Protein AF-A0A2W1JG86-F1 (afdb_monomer)

Solvent-accessible surface area (backb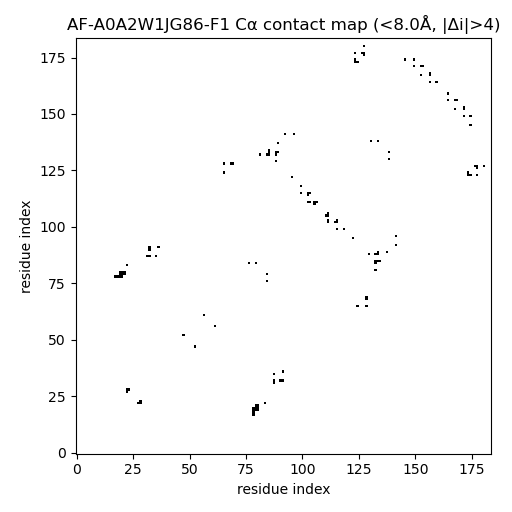one atoms only — not comparable to full-atom values): 10738 Å² total; per-residue (Å²): 146,77,59,80,71,54,68,64,61,78,69,63,86,73,77,72,85,62,79,63,60,83,69,94,44,70,74,56,42,53,57,49,42,51,53,45,53,55,50,48,54,53,49,53,50,52,49,52,66,70,65,43,95,60,87,73,64,52,74,68,55,47,52,53,50,51,53,51,52,46,53,52,49,53,63,70,43,62,46,44,44,70,74,51,44,23,50,46,55,47,51,53,51,53,51,56,54,51,47,52,57,55,36,74,68,48,91,44,68,72,60,26,53,52,45,49,52,54,50,50,57,50,46,54,62,46,46,59,69,47,49,87,50,46,51,73,71,53,47,57,64,59,46,50,65,53,48,56,52,49,55,54,54,60,73,45,52,89,78,45,66,70,72,59,34,55,54,49,49,52,52,50,54,43,51,46,58,52,58,65,67,76,83,120

Structure (mmCIF, N/CA/C/O backbone):
data_AF-A0A2W1JG86-F1
#
_entry.id   AF-A0A2W1JG86-F1
#
loop_
_atom_site.group_PDB
_atom_site.id
_atom_site.type_symbol
_atom_site.label_atom_id
_atom_site.label_alt_id
_atom_site.label_comp_id
_atom_site.label_asym_id
_atom_site.label_entity_id
_atom_site.label_seq_id
_atom_site.pdbx_PDB_ins_code
_atom_site.Cartn_x
_atom_site.Cartn_y
_atom_site.Cartn_z
_atom_site.occupancy
_atom_site.B_iso_or_equiv
_atom_site.auth_seq_id
_atom_site.auth_comp_id
_atom_site.auth_asym_id
_atom_site.auth_atom_id
_atom_site.pdbx_PDB_model_num
ATOM 1 N N . MET A 1 1 ? 15.869 -2.736 44.422 1.00 48.81 1 MET A N 1
ATOM 2 C CA . MET A 1 1 ? 14.503 -2.601 43.853 1.00 48.81 1 MET A CA 1
ATOM 3 C C . MET A 1 1 ? 14.258 -1.180 43.312 1.00 48.81 1 MET A C 1
ATOM 5 O O . MET A 1 1 ? 13.409 -0.471 43.838 1.00 48.81 1 MET A O 1
ATOM 9 N N . GLY A 1 2 ? 15.000 -0.726 42.291 1.00 49.19 2 GLY A N 1
ATOM 10 C CA . GLY A 1 2 ? 14.986 0.696 41.884 1.00 49.19 2 GLY A CA 1
ATOM 11 C C . GLY A 1 2 ? 14.871 0.997 40.385 1.00 49.19 2 GLY A C 1
ATOM 12 O O . GLY A 1 2 ? 14.616 2.145 40.037 1.00 49.19 2 GLY A O 1
ATOM 13 N N . GLU A 1 3 ? 15.006 0.004 39.501 1.00 39.34 3 GLU A N 1
ATOM 14 C CA . GLU A 1 3 ? 15.114 0.260 38.051 1.00 39.34 3 GLU A CA 1
ATOM 15 C C . GLU A 1 3 ? 13.890 -0.196 37.246 1.00 39.34 3 GLU A C 1
ATOM 17 O O . GLU A 1 3 ? 13.461 0.511 36.336 1.00 39.34 3 GLU A O 1
ATOM 22 N N . ALA A 1 4 ? 13.218 -1.280 37.653 1.00 44.94 4 ALA A N 1
ATOM 23 C CA . ALA A 1 4 ? 11.991 -1.748 36.994 1.00 44.94 4 ALA A CA 1
ATOM 24 C C . ALA A 1 4 ? 10.823 -0.741 37.090 1.00 44.94 4 ALA A C 1
ATOM 26 O O . ALA A 1 4 ? 9.972 -0.677 36.206 1.00 44.94 4 ALA A O 1
ATOM 27 N N . LYS A 1 5 ? 10.802 0.107 38.132 1.00 45.34 5 LYS A N 1
ATOM 28 C CA . LYS A 1 5 ? 9.810 1.188 38.281 1.00 45.34 5 LYS A CA 1
ATOM 29 C C . LYS A 1 5 ? 10.121 2.434 37.442 1.00 45.34 5 LYS A C 1
ATOM 31 O O . LYS A 1 5 ? 9.206 3.212 37.196 1.00 45.34 5 LYS A O 1
ATOM 36 N N . ARG A 1 6 ? 11.366 2.634 36.987 1.00 48.06 6 ARG A N 1
ATOM 37 C CA . ARG A 1 6 ? 11.728 3.800 36.158 1.00 48.06 6 ARG A CA 1
ATOM 38 C C . ARG A 1 6 ? 11.401 3.581 34.681 1.00 48.06 6 ARG A C 1
ATOM 40 O O . ARG A 1 6 ? 10.917 4.508 34.044 1.00 48.06 6 ARG A O 1
ATOM 47 N N . ARG A 1 7 ? 11.535 2.352 34.165 1.00 44.84 7 ARG A N 1
ATOM 48 C CA . ARG A 1 7 ? 11.191 2.038 32.761 1.00 44.84 7 ARG A CA 1
ATOM 49 C C . ARG A 1 7 ? 9.691 2.113 32.451 1.00 44.84 7 ARG A C 1
ATOM 51 O O . ARG A 1 7 ? 9.329 2.436 31.332 1.00 44.84 7 ARG A O 1
ATOM 58 N N . LYS A 1 8 ? 8.810 1.933 33.443 1.00 41.91 8 LYS A N 1
ATOM 59 C CA . LYS A 1 8 ? 7.356 2.132 33.268 1.00 41.91 8 LYS A CA 1
ATOM 60 C C . LYS A 1 8 ? 6.911 3.600 33.220 1.00 41.91 8 LYS A C 1
ATOM 62 O O . LYS A 1 8 ? 5.753 3.853 32.913 1.00 41.91 8 LYS A O 1
ATOM 67 N N . LYS A 1 9 ? 7.789 4.562 33.529 1.00 38.88 9 LYS A N 1
ATOM 68 C CA . LYS A 1 9 ? 7.422 5.987 33.606 1.00 38.88 9 LYS A CA 1
ATOM 69 C C . LYS A 1 9 ? 7.764 6.791 32.343 1.00 38.88 9 LYS A C 1
ATOM 71 O O . LYS A 1 9 ? 7.346 7.935 32.250 1.00 38.88 9 LYS A O 1
ATOM 76 N N . ALA A 1 10 ? 8.475 6.199 31.380 1.00 41.03 10 ALA A N 1
ATOM 77 C CA . ALA A 1 10 ? 8.785 6.843 30.099 1.00 41.03 10 ALA A CA 1
ATOM 78 C C . ALA A 1 10 ? 7.713 6.610 29.011 1.00 41.03 10 ALA A C 1
ATOM 80 O O . ALA A 1 10 ? 7.722 7.299 28.005 1.00 41.03 10 ALA A O 1
ATOM 81 N N . LEU A 1 11 ? 6.761 5.694 29.235 1.00 41.56 11 LEU A N 1
ATOM 82 C CA . LEU A 1 11 ? 5.652 5.388 28.311 1.00 41.56 11 LEU A CA 1
ATOM 83 C C . LEU A 1 11 ? 4.296 5.965 28.777 1.00 41.56 11 LEU A C 1
ATOM 85 O O . LEU A 1 11 ? 3.250 5.575 28.278 1.00 41.56 11 LEU A O 1
ATOM 89 N N . GLY A 1 12 ? 4.291 6.840 29.789 1.00 39.56 12 GLY A N 1
ATOM 90 C CA . GLY A 1 12 ? 3.107 7.092 30.623 1.00 39.56 12 GLY A CA 1
ATOM 91 C C . GLY A 1 12 ? 2.608 8.534 30.694 1.00 39.56 12 GLY A C 1
ATOM 92 O O . GLY A 1 12 ? 2.239 8.957 31.786 1.00 39.56 12 GLY A O 1
ATOM 93 N N . ALA A 1 13 ? 2.606 9.296 29.597 1.00 40.09 13 ALA A N 1
ATOM 94 C CA . ALA A 1 13 ? 1.995 10.636 29.609 1.00 40.09 13 ALA A CA 1
ATOM 95 C C . ALA A 1 13 ? 1.063 10.965 28.428 1.00 40.09 13 ALA A C 1
ATOM 97 O O . ALA A 1 13 ? 0.275 11.896 28.557 1.00 40.09 13 ALA A O 1
ATOM 98 N N . THR A 1 14 ? 1.085 10.205 27.330 1.00 44.19 14 THR A N 1
ATOM 99 C CA . THR A 1 14 ? 0.184 10.428 26.177 1.00 44.19 14 THR A CA 1
ATOM 100 C C . THR A 1 14 ? -0.674 9.212 25.825 1.00 44.19 14 THR A C 1
ATOM 102 O O . THR A 1 14 ? -1.833 9.382 25.466 1.00 44.19 14 THR A O 1
ATOM 105 N N . TYR A 1 15 ? -0.191 7.993 26.081 1.00 41.06 15 TYR A N 1
ATOM 106 C CA . TYR A 1 15 ? -0.986 6.765 25.982 1.00 41.06 15 TYR A CA 1
ATOM 107 C C . TYR A 1 15 ? -2.025 6.684 27.116 1.00 41.06 15 TYR A C 1
ATOM 109 O O . TYR A 1 15 ? -1.733 6.168 28.197 1.00 41.06 15 TYR A O 1
ATOM 117 N N . GLY A 1 16 ? -3.244 7.187 26.899 1.00 40.50 16 GLY A N 1
ATOM 118 C CA . GLY A 1 16 ? -4.380 6.804 27.752 1.00 40.50 16 GLY A CA 1
ATOM 119 C C . GLY A 1 16 ? -5.496 7.814 28.010 1.00 40.50 16 GLY A C 1
ATOM 120 O O . GLY A 1 16 ? -6.404 7.473 28.763 1.00 40.50 16 GLY A O 1
ATOM 121 N N . ASN A 1 17 ? -5.486 9.018 27.430 1.00 46.31 17 ASN A N 1
ATOM 122 C CA . ASN A 1 17 ? -6.569 9.985 27.688 1.00 46.31 17 ASN A CA 1
ATOM 123 C C . ASN A 1 17 ? -7.748 9.911 26.706 1.00 46.31 17 ASN A C 1
ATOM 125 O O . ASN A 1 17 ? -8.773 10.545 26.957 1.00 46.31 17 ASN A O 1
ATOM 129 N N . VAL A 1 18 ? -7.650 9.118 25.637 1.00 48.41 18 VAL A N 1
ATOM 130 C CA . VAL A 1 18 ? -8.775 8.858 24.732 1.00 48.41 18 VAL A CA 1
ATOM 131 C C . VAL A 1 18 ? -9.283 7.441 25.001 1.00 48.41 18 VAL A C 1
ATOM 133 O O . VAL A 1 18 ? -8.519 6.485 24.842 1.00 48.41 18 VAL A O 1
ATOM 136 N N . PRO A 1 19 ? -10.535 7.264 25.462 1.00 53.09 19 PRO A N 1
ATOM 137 C CA . PRO A 1 19 ? -11.102 5.932 25.592 1.00 53.09 19 PRO A CA 1
ATOM 138 C C . PRO A 1 19 ? -11.107 5.260 24.210 1.00 53.09 19 PRO A C 1
ATOM 140 O O . PRO A 1 19 ? -11.529 5.893 23.240 1.00 53.09 19 PRO A O 1
ATOM 143 N N . PRO A 1 20 ? -10.642 4.003 24.102 1.00 59.94 20 PRO A N 1
ATOM 144 C CA . PRO A 1 20 ? -10.504 3.347 22.812 1.00 59.94 20 PRO A CA 1
ATOM 145 C C . PRO A 1 20 ? -11.862 3.238 22.122 1.00 59.94 20 PRO A C 1
ATOM 147 O O . PRO A 1 20 ? -12.851 2.846 22.754 1.00 59.94 20 PRO A O 1
ATOM 150 N N . VAL A 1 21 ? -11.896 3.550 20.828 1.00 65.31 21 VAL A N 1
ATOM 151 C CA . VAL A 1 21 ? -13.111 3.475 20.013 1.00 65.31 21 VAL A CA 1
ATOM 152 C C . VAL A 1 21 ? -13.599 2.026 20.005 1.00 65.31 21 VAL A C 1
ATOM 154 O O . VAL A 1 21 ? -12.878 1.094 19.642 1.00 65.31 21 VAL A O 1
ATOM 157 N N . LEU A 1 22 ? -14.839 1.831 20.450 1.00 61.81 22 LEU A N 1
ATOM 158 C CA . LEU A 1 22 ? -15.534 0.556 20.364 1.00 61.81 22 LEU A CA 1
ATOM 159 C C . LEU A 1 22 ? -16.336 0.532 19.066 1.00 61.81 22 LEU A C 1
ATOM 161 O O . LEU A 1 22 ? -17.221 1.363 18.881 1.00 61.81 22 LEU A O 1
ATOM 165 N N . VAL A 1 23 ? -16.065 -0.456 18.214 1.00 66.62 23 VAL A N 1
ATOM 166 C CA . VAL A 1 23 ? -16.816 -0.708 16.977 1.00 66.62 23 VAL A CA 1
ATOM 167 C C . VAL A 1 23 ? -17.511 -2.072 17.111 1.00 66.62 23 VAL A C 1
ATOM 169 O O . VAL A 1 23 ? -16.931 -3.094 16.750 1.00 66.62 23 VAL A O 1
ATOM 172 N N . PRO A 1 24 ? -18.699 -2.140 17.745 1.00 59.91 24 PRO A N 1
ATOM 173 C CA . PRO A 1 24 ? -19.313 -3.413 18.125 1.00 59.91 24 PRO A CA 1
ATOM 174 C C . PRO A 1 24 ? -20.055 -4.153 16.995 1.00 59.91 24 PRO A C 1
ATOM 176 O O . PRO A 1 24 ? -20.585 -5.233 17.251 1.00 59.91 24 PRO A O 1
ATOM 179 N N . GLY A 1 25 ? -20.095 -3.636 15.761 1.00 65.19 25 GLY A N 1
ATOM 180 C CA . GLY A 1 25 ? -20.769 -4.304 14.640 1.00 65.19 25 GLY A CA 1
ATOM 181 C C . GLY A 1 25 ? -20.331 -3.826 13.252 1.00 65.19 25 GLY A C 1
ATOM 182 O O . GLY A 1 25 ? -19.762 -2.746 13.114 1.00 65.19 25 GLY A O 1
ATOM 183 N N . SER A 1 26 ? -20.640 -4.625 12.221 1.00 67.88 26 SER A N 1
ATOM 184 C CA . SER A 1 26 ? -20.217 -4.401 10.825 1.00 67.88 26 SER A CA 1
ATOM 185 C C . SER A 1 26 ? -20.645 -3.044 10.269 1.00 67.88 26 SER A C 1
ATOM 187 O O . SER A 1 26 ? -19.827 -2.324 9.724 1.00 67.88 26 SER A O 1
ATOM 189 N N . ARG A 1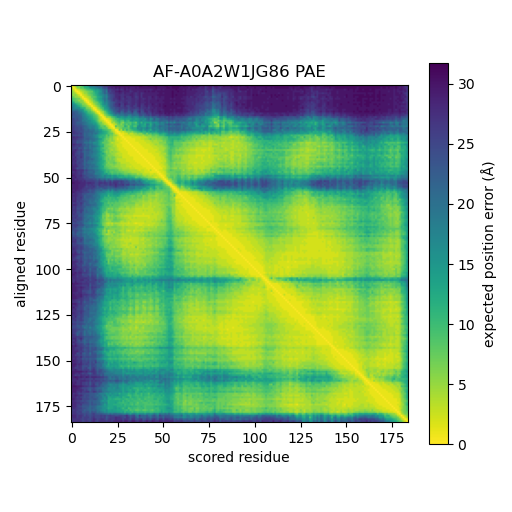 27 ? -21.890 -2.622 10.508 1.00 69.56 27 ARG A N 1
ATOM 190 C CA . ARG A 1 27 ? -22.382 -1.318 10.036 1.00 69.56 27 ARG A CA 1
ATOM 191 C C . ARG A 1 27 ? -21.603 -0.130 10.613 1.00 69.56 27 ARG A C 1
ATOM 193 O O . ARG A 1 27 ? -21.384 0.858 9.930 1.00 69.56 27 ARG A O 1
ATOM 200 N N . GLN A 1 28 ? -21.212 -0.211 11.884 1.00 72.94 28 GLN A N 1
ATOM 201 C CA . GLN A 1 28 ? -20.406 0.839 12.515 1.00 72.94 28 GLN A CA 1
ATOM 202 C C . GLN A 1 28 ? -18.976 0.800 11.984 1.00 72.94 28 GLN A C 1
ATOM 204 O O . GLN A 1 28 ? -18.347 1.842 11.856 1.00 72.94 28 GLN A O 1
ATOM 209 N N . PHE A 1 29 ? -18.475 -0.388 11.645 1.00 75.25 29 PHE A N 1
ATOM 210 C CA . PHE A 1 29 ? -17.192 -0.532 10.979 1.00 75.25 29 PHE A CA 1
ATOM 211 C C . PHE A 1 29 ? -17.198 0.121 9.593 1.00 75.25 29 PHE A C 1
ATOM 213 O O . PHE A 1 29 ? -16.304 0.916 9.327 1.00 75.25 29 PHE A O 1
ATOM 220 N N . ASP A 1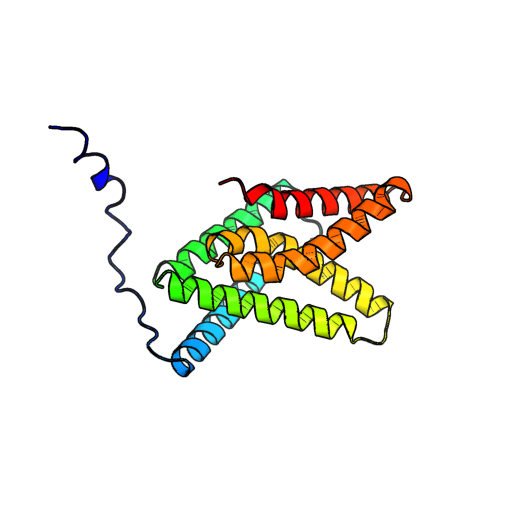 30 ? -18.231 -0.101 8.777 1.00 74.19 30 ASP A N 1
ATOM 221 C CA . ASP A 1 30 ? -18.360 0.528 7.453 1.00 74.19 30 ASP A CA 1
ATOM 222 C C . ASP A 1 30 ? -18.353 2.066 7.550 1.00 74.19 30 ASP A C 1
ATOM 224 O O . ASP A 1 30 ? -17.712 2.747 6.755 1.00 74.19 30 ASP A O 1
ATOM 228 N N . GLU A 1 31 ? -19.007 2.632 8.571 1.00 81.50 31 GLU A N 1
ATOM 229 C CA . GLU A 1 31 ? -18.973 4.078 8.843 1.00 81.50 31 GLU A CA 1
ATOM 230 C C . GLU A 1 31 ? -17.572 4.577 9.231 1.00 81.50 31 GLU A C 1
ATOM 232 O O . GLU A 1 31 ? -17.208 5.712 8.918 1.00 81.50 31 GLU A O 1
ATOM 237 N N . HIS A 1 32 ? -16.788 3.763 9.938 1.00 80.81 32 HIS A N 1
ATOM 238 C CA . HIS A 1 32 ? -15.407 4.091 10.289 1.00 80.81 32 HIS A CA 1
ATOM 239 C C . HIS A 1 32 ? -14.451 3.922 9.106 1.00 80.81 32 HIS A C 1
ATOM 241 O O . HIS A 1 32 ? -13.549 4.743 8.969 1.00 80.81 32 HIS A O 1
ATOM 247 N N . LEU A 1 33 ? -14.670 2.925 8.247 1.00 78.81 33 LEU A N 1
ATOM 248 C CA . LEU A 1 33 ? -13.922 2.744 7.007 1.00 78.81 33 LEU A CA 1
ATOM 249 C C . LEU A 1 33 ? -14.160 3.927 6.064 1.00 78.81 33 LEU A C 1
ATOM 251 O O . LEU A 1 33 ? -13.203 4.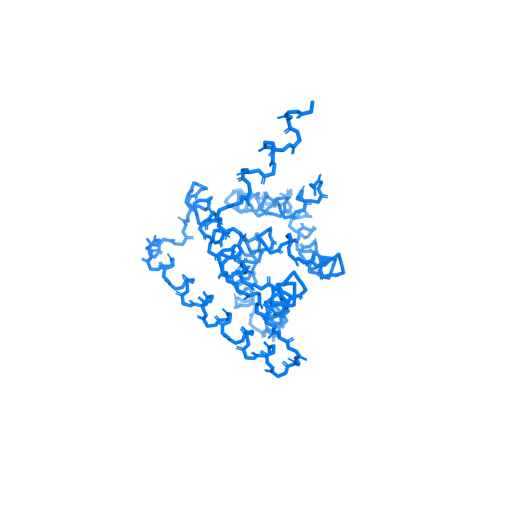559 5.645 1.00 78.81 33 LEU A O 1
ATOM 255 N N . LEU A 1 34 ? -15.417 4.336 5.865 1.00 82.50 34 LEU A N 1
ATOM 256 C CA . LEU A 1 34 ? -15.741 5.510 5.049 1.00 82.50 34 LEU A CA 1
ATOM 257 C C . LEU A 1 34 ? -15.076 6.791 5.584 1.00 82.50 34 LEU A C 1
ATOM 259 O O . LEU A 1 34 ? -14.516 7.575 4.826 1.00 82.50 34 LEU A O 1
ATOM 263 N N . LYS A 1 35 ? -15.088 6.995 6.908 1.00 84.75 35 LYS A N 1
ATOM 264 C CA . LYS A 1 35 ? -14.388 8.129 7.540 1.00 84.75 35 LYS A CA 1
ATOM 265 C C . LYS A 1 35 ? -12.874 8.044 7.399 1.00 84.75 35 LYS A C 1
ATOM 267 O O . LYS A 1 35 ? -12.217 9.084 7.374 1.00 84.75 35 LYS A O 1
ATOM 272 N N . PHE A 1 36 ? -12.318 6.837 7.402 1.00 82.19 36 PHE A N 1
ATOM 273 C CA . PHE A 1 36 ? -10.902 6.626 7.151 1.00 82.19 36 PHE A CA 1
ATOM 274 C C . PHE A 1 36 ? -10.577 7.000 5.705 1.00 82.19 36 PHE A C 1
ATOM 276 O O . PHE A 1 36 ? -9.696 7.828 5.504 1.00 82.19 36 PHE A O 1
ATOM 283 N N . ASP A 1 37 ? -11.337 6.496 4.733 1.00 78.81 37 ASP A N 1
ATOM 284 C CA . ASP A 1 37 ? -11.140 6.766 3.306 1.00 78.81 37 ASP A CA 1
ATOM 285 C C . ASP A 1 37 ? -11.254 8.264 2.989 1.00 78.81 37 ASP A C 1
ATOM 287 O O . ASP A 1 37 ? -10.406 8.830 2.299 1.00 78.81 37 ASP A O 1
ATOM 291 N N . GLU A 1 38 ? -12.257 8.947 3.551 1.00 82.56 38 GLU A N 1
ATOM 292 C CA . GLU A 1 38 ? -12.412 10.400 3.414 1.00 82.56 38 GLU A CA 1
ATOM 293 C C . GLU A 1 38 ? -11.227 11.166 4.016 1.00 82.56 38 GLU A C 1
ATOM 295 O O . GLU A 1 38 ? -10.717 12.111 3.407 1.00 82.56 38 GLU A O 1
ATOM 300 N N . ALA A 1 39 ? -10.777 10.777 5.213 1.00 83.44 39 ALA A N 1
ATOM 301 C CA . ALA A 1 39 ? -9.650 11.423 5.878 1.00 83.44 39 ALA A CA 1
ATOM 302 C C . ALA A 1 39 ? -8.332 11.168 5.133 1.00 83.44 39 ALA A C 1
ATOM 304 O O . ALA A 1 39 ? -7.528 12.090 4.988 1.00 83.44 39 ALA A O 1
ATOM 305 N N . TRP A 1 40 ? -8.142 9.949 4.628 1.00 79.62 40 TRP A N 1
ATOM 306 C CA . TRP A 1 40 ? -7.014 9.545 3.799 1.00 79.62 40 TRP A CA 1
ATOM 307 C C . TRP A 1 40 ? -6.959 10.361 2.509 1.00 79.62 40 TRP A C 1
ATOM 309 O O . TRP A 1 40 ? -5.952 11.012 2.240 1.00 79.62 40 TRP A O 1
ATOM 319 N N . ALA A 1 41 ? -8.062 10.424 1.759 1.00 77.81 41 ALA A N 1
ATOM 320 C CA . ALA A 1 41 ? -8.135 11.179 0.511 1.00 77.81 41 ALA A CA 1
ATOM 321 C C . ALA A 1 41 ? -7.854 12.677 0.724 1.00 77.81 41 ALA A C 1
ATOM 323 O O . ALA A 1 41 ? -7.108 13.291 -0.041 1.00 77.81 41 ALA A O 1
ATOM 324 N N . GLN A 1 42 ? -8.399 13.269 1.793 1.00 81.31 42 GLN A N 1
ATOM 325 C CA . GLN A 1 42 ? -8.124 14.664 2.150 1.00 81.31 42 GLN A CA 1
ATOM 326 C C . GLN A 1 42 ? -6.658 14.891 2.519 1.00 81.31 42 GLN A C 1
ATOM 328 O O . GLN A 1 42 ? -6.089 15.928 2.174 1.00 81.31 42 GLN A O 1
ATOM 333 N N . GLN A 1 43 ? -6.048 13.957 3.246 1.00 80.94 43 GLN A N 1
ATOM 334 C CA . GLN A 1 43 ? -4.654 14.078 3.645 1.00 80.94 43 GLN A CA 1
ATOM 335 C C . GLN A 1 43 ? -3.714 13.919 2.444 1.00 80.94 43 GLN A C 1
ATOM 337 O O . GLN A 1 43 ? -2.803 14.731 2.276 1.00 80.94 43 GLN A O 1
ATOM 342 N N . LEU A 1 44 ? -3.995 12.956 1.566 1.00 74.81 44 LEU A N 1
ATOM 343 C CA . LEU A 1 44 ? -3.264 12.748 0.321 1.00 74.81 44 LEU A CA 1
ATOM 344 C C . LEU A 1 44 ? -3.332 13.987 -0.581 1.00 74.81 44 LEU A C 1
ATOM 346 O O . LEU A 1 44 ? -2.308 14.413 -1.113 1.00 74.81 44 LEU A O 1
ATOM 350 N N . ALA A 1 45 ? -4.508 14.612 -0.703 1.00 75.44 45 ALA A N 1
ATOM 351 C CA . ALA A 1 45 ? -4.670 15.859 -1.449 1.00 75.44 45 ALA A CA 1
ATOM 352 C C . ALA A 1 45 ? -3.804 16.997 -0.875 1.00 75.44 45 ALA A C 1
ATOM 354 O O . ALA A 1 45 ? -3.110 17.672 -1.631 1.00 75.44 45 ALA A O 1
ATOM 355 N N . LYS A 1 46 ? -3.762 17.165 0.455 1.00 80.12 46 LYS A N 1
ATOM 356 C CA . LYS A 1 46 ? -2.918 18.186 1.111 1.00 80.12 46 LYS A CA 1
ATOM 357 C C . LYS A 1 46 ? -1.431 17.969 0.867 1.00 80.12 46 LYS A C 1
ATOM 359 O O . LYS A 1 46 ? -0.693 18.939 0.685 1.00 80.12 46 LYS A O 1
ATOM 364 N N . TRP A 1 47 ? -0.972 16.720 0.894 1.00 74.62 47 TRP A N 1
ATOM 365 C CA . TRP A 1 47 ? 0.428 16.434 0.602 1.00 74.62 47 TRP A CA 1
ATOM 366 C C . TRP A 1 47 ? 0.759 16.661 -0.873 1.00 74.62 47 TRP A C 1
ATOM 368 O O . TRP A 1 47 ? 1.787 17.271 -1.151 1.00 74.62 47 TRP A O 1
ATOM 378 N N . LYS A 1 48 ? -0.133 16.283 -1.801 1.00 68.56 48 LYS A N 1
ATOM 379 C CA . LYS A 1 48 ? 0.010 16.592 -3.235 1.00 68.56 48 LYS A CA 1
ATOM 380 C C . LYS A 1 48 ? 0.072 18.107 -3.488 1.00 68.56 48 LYS A C 1
ATOM 382 O O . LYS A 1 48 ? 0.920 18.563 -4.244 1.00 68.56 48 LYS A O 1
ATOM 387 N N . GLU A 1 49 ? -0.754 18.900 -2.803 1.00 72.31 49 GLU A N 1
ATOM 388 C CA . GLU A 1 49 ? -0.687 20.370 -2.861 1.00 72.31 49 GLU A CA 1
ATOM 389 C C . GLU A 1 49 ? 0.630 20.927 -2.294 1.00 72.31 49 GLU A C 1
ATOM 391 O O . GLU A 1 49 ? 1.167 21.903 -2.817 1.00 72.31 49 GLU A O 1
ATOM 396 N N . SER A 1 50 ? 1.165 20.311 -1.236 1.00 68.62 50 SER A N 1
ATOM 397 C CA . SER A 1 50 ? 2.390 20.768 -0.562 1.00 68.62 50 SER A CA 1
ATOM 398 C C . SER A 1 50 ? 3.673 20.391 -1.307 1.00 68.62 50 SER A C 1
ATOM 400 O O . SER A 1 50 ? 4.649 21.135 -1.236 1.00 68.62 50 SER A O 1
ATOM 402 N N . ALA A 1 51 ? 3.680 19.260 -2.017 1.00 61.25 51 ALA A N 1
ATOM 403 C CA . ALA A 1 51 ? 4.817 18.788 -2.808 1.00 61.25 51 ALA A CA 1
ATOM 404 C C . ALA A 1 51 ? 5.025 19.587 -4.113 1.00 61.25 51 ALA A C 1
ATOM 406 O O . ALA A 1 51 ? 6.094 19.520 -4.719 1.00 61.25 51 ALA A O 1
ATOM 407 N N . GLY A 1 52 ? 4.025 20.373 -4.535 1.00 55.34 52 GLY A N 1
ATOM 408 C CA . GLY A 1 52 ? 3.978 20.957 -5.876 1.00 55.34 52 GLY A CA 1
ATOM 409 C C . GLY A 1 52 ? 3.745 19.877 -6.940 1.00 55.34 52 GLY A C 1
ATOM 410 O O . GLY A 1 52 ? 3.916 18.693 -6.684 1.00 55.34 52 GLY A O 1
ATOM 411 N N . GLU A 1 53 ? 3.363 20.258 -8.160 1.00 50.72 53 GLU A N 1
ATOM 412 C CA . GLU A 1 53 ? 3.099 19.321 -9.276 1.00 50.72 53 GLU A CA 1
ATOM 413 C C . GLU A 1 53 ? 4.332 18.503 -9.738 1.00 50.72 53 GLU A C 1
ATOM 415 O O . GLU A 1 53 ? 4.301 17.874 -10.794 1.00 50.72 53 GLU A O 1
ATOM 420 N N . SER A 1 54 ? 5.433 18.503 -8.979 1.00 44.38 54 SER A N 1
ATOM 421 C CA . SER A 1 54 ? 6.596 17.668 -9.256 1.00 44.38 54 SER A CA 1
ATOM 422 C C . SER A 1 54 ? 6.256 16.208 -8.972 1.00 44.38 54 SER A C 1
ATOM 424 O O . SER A 1 54 ? 6.246 15.762 -7.829 1.00 44.38 54 SER A O 1
ATOM 426 N N . THR A 1 55 ? 6.004 15.446 -10.034 1.00 48.75 55 THR A N 1
ATOM 427 C CA . THR A 1 55 ? 5.846 13.984 -9.997 1.00 48.75 55 THR A CA 1
ATOM 428 C C . THR A 1 55 ? 7.146 13.240 -9.684 1.00 48.75 55 THR A C 1
ATOM 430 O O . THR A 1 55 ? 7.100 12.045 -9.420 1.00 48.75 55 THR A O 1
ATOM 433 N N . ASN A 1 56 ? 8.290 13.934 -9.683 1.00 50.75 56 ASN A N 1
ATOM 434 C CA . ASN A 1 56 ? 9.591 13.368 -9.342 1.00 50.75 56 ASN A CA 1
ATOM 435 C C . ASN A 1 56 ? 10.016 13.896 -7.974 1.00 50.75 56 ASN A C 1
ATOM 437 O O . ASN A 1 56 ? 10.621 14.966 -7.879 1.00 50.75 56 ASN A O 1
ATOM 441 N N . LEU A 1 57 ? 9.655 13.158 -6.925 1.00 55.62 57 LEU A N 1
ATOM 442 C CA . LEU A 1 57 ? 10.258 13.341 -5.612 1.00 55.62 57 LEU A CA 1
ATOM 443 C C . LEU A 1 57 ? 11.653 12.717 -5.658 1.00 55.62 57 LEU A C 1
ATOM 445 O O . LEU A 1 57 ? 11.803 11.575 -6.089 1.00 55.62 57 LEU A O 1
ATOM 449 N N . ASP A 1 58 ? 12.677 13.461 -5.250 1.00 64.50 58 ASP A N 1
ATOM 450 C CA . ASP A 1 58 ? 13.981 12.848 -4.993 1.00 64.50 58 ASP A CA 1
ATOM 451 C C . ASP A 1 58 ? 13.902 11.898 -3.774 1.00 64.50 58 ASP A C 1
ATOM 453 O O . ASP A 1 58 ? 12.923 11.896 -3.024 1.00 64.50 58 ASP A O 1
ATOM 457 N N . GLN A 1 59 ? 14.924 11.058 -3.573 1.00 64.75 59 GLN A N 1
ATOM 458 C CA . GLN A 1 59 ? 14.944 10.078 -2.474 1.00 64.75 59 GLN A CA 1
ATOM 459 C C . GLN A 1 59 ? 14.722 10.715 -1.089 1.00 64.75 59 GLN A C 1
ATOM 461 O O . GLN A 1 59 ? 14.067 10.120 -0.234 1.00 64.75 59 GLN A O 1
ATOM 466 N N . GLU A 1 60 ? 15.242 11.924 -0.856 1.00 69.94 60 GLU A N 1
ATOM 467 C CA . GLU A 1 60 ? 15.093 12.630 0.422 1.00 69.94 60 GLU A CA 1
ATOM 468 C C . GLU A 1 60 ? 13.641 13.091 0.619 1.00 69.94 60 GLU A C 1
ATOM 470 O O . GLU A 1 60 ? 13.052 12.903 1.686 1.00 69.94 60 GLU A O 1
ATOM 475 N N . GLN A 1 61 ? 13.017 13.616 -0.434 1.00 68.25 61 GLN A N 1
ATOM 476 C CA . GLN A 1 61 ? 11.607 13.995 -0.443 1.00 68.25 61 GLN A CA 1
ATOM 477 C C . GLN A 1 61 ? 10.680 12.788 -0.271 1.00 68.25 61 GLN A C 1
ATOM 479 O O . GLN A 1 61 ? 9.680 12.889 0.444 1.00 68.25 61 GLN A O 1
ATOM 484 N N . GLN A 1 62 ? 11.017 11.643 -0.867 1.00 68.81 62 GLN A N 1
ATOM 485 C CA . GLN A 1 62 ? 10.257 10.404 -0.711 1.00 68.81 62 GLN A CA 1
ATOM 486 C C . GLN A 1 62 ? 10.329 9.878 0.729 1.00 68.81 62 GLN A C 1
ATOM 488 O O . GLN A 1 62 ? 9.304 9.507 1.299 1.00 68.81 62 GLN A O 1
ATOM 493 N N . GLN A 1 63 ? 11.501 9.931 1.370 1.00 73.62 63 GLN A N 1
ATOM 494 C CA . GLN A 1 63 ? 11.640 9.581 2.789 1.00 73.62 63 GLN A CA 1
ATOM 495 C C . GLN A 1 63 ? 10.820 10.505 3.695 1.00 73.62 63 GLN A C 1
ATOM 497 O O . GLN A 1 63 ? 10.072 10.023 4.547 1.00 73.62 63 GLN A O 1
ATOM 502 N N . ILE A 1 64 ? 10.893 11.821 3.478 1.00 77.25 64 ILE A N 1
ATOM 503 C CA . ILE A 1 64 ? 10.095 12.802 4.232 1.00 77.25 64 ILE A CA 1
ATOM 504 C C . ILE A 1 64 ? 8.597 12.522 4.061 1.00 77.25 64 ILE A C 1
ATOM 506 O O . ILE A 1 64 ? 7.835 12.576 5.028 1.00 77.25 64 ILE A O 1
ATOM 510 N N . PHE A 1 65 ? 8.162 12.211 2.842 1.00 76.25 65 PHE A N 1
ATOM 511 C CA . PHE A 1 65 ? 6.773 11.878 2.547 1.00 76.25 65 PHE A CA 1
ATOM 512 C C . PHE A 1 65 ? 6.332 10.586 3.254 1.00 76.25 65 PHE A C 1
ATOM 514 O O . PHE A 1 65 ? 5.284 10.567 3.905 1.00 76.25 65 PHE A O 1
ATOM 521 N N . ASN A 1 66 ? 7.165 9.545 3.233 1.00 76.25 66 ASN A N 1
ATOM 522 C CA . ASN A 1 66 ? 6.903 8.285 3.930 1.00 76.25 66 ASN A CA 1
ATOM 523 C C . ASN A 1 66 ? 6.794 8.484 5.450 1.00 76.25 66 ASN A C 1
ATOM 525 O O . ASN A 1 66 ? 5.878 7.952 6.085 1.00 76.25 66 ASN A O 1
ATOM 529 N N . GLU A 1 67 ? 7.671 9.297 6.047 1.00 81.50 67 GLU A N 1
ATOM 530 C CA . GLU A 1 67 ? 7.597 9.653 7.469 1.00 81.50 67 GLU A CA 1
ATOM 531 C C . GLU A 1 67 ? 6.316 10.429 7.808 1.00 81.50 67 GLU A C 1
ATOM 533 O O . GLU A 1 67 ? 5.689 10.170 8.841 1.00 81.50 67 GLU A O 1
ATOM 538 N N . GLN A 1 68 ? 5.882 11.343 6.935 1.00 83.38 68 GLN A N 1
ATOM 539 C CA . GLN A 1 68 ? 4.623 12.074 7.106 1.00 83.38 68 GLN A CA 1
ATOM 540 C C . GLN A 1 68 ? 3.410 11.144 7.053 1.00 83.38 68 GLN A C 1
ATOM 542 O O . GLN A 1 68 ? 2.525 11.264 7.908 1.00 83.38 68 GLN A O 1
ATOM 547 N N . ILE A 1 69 ? 3.378 10.206 6.100 1.00 81.88 69 ILE A N 1
ATOM 548 C CA . ILE A 1 69 ? 2.315 9.198 6.012 1.00 81.88 69 ILE A CA 1
ATOM 549 C C . ILE A 1 69 ? 2.284 8.360 7.282 1.00 81.88 69 ILE A C 1
ATOM 551 O O . ILE A 1 69 ? 1.227 8.218 7.903 1.00 81.88 69 ILE A O 1
ATOM 555 N N . LYS A 1 70 ? 3.444 7.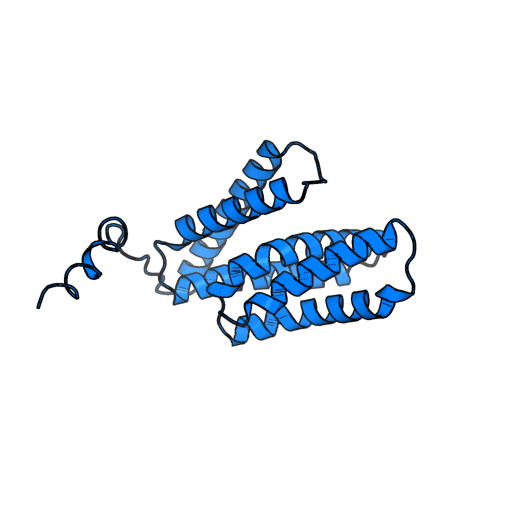848 7.700 1.00 83.19 70 LYS A N 1
ATOM 556 C CA . LYS A 1 70 ? 3.568 7.017 8.896 1.00 83.19 70 LYS A CA 1
ATOM 557 C C . LYS A 1 70 ? 3.086 7.753 10.144 1.00 83.19 70 LYS A C 1
ATOM 559 O O . LYS A 1 70 ? 2.260 7.224 10.882 1.00 83.19 70 LYS A O 1
ATOM 564 N N . SER A 1 71 ? 3.535 8.990 10.348 1.00 86.62 71 SER A N 1
ATOM 565 C CA . SER A 1 71 ? 3.148 9.797 11.508 1.00 86.62 71 SER A CA 1
ATOM 566 C C . SER A 1 71 ? 1.650 10.111 11.524 1.00 86.62 71 SER A C 1
ATOM 568 O O . SER A 1 71 ? 1.004 10.005 12.570 1.00 86.62 71 SER A O 1
ATOM 570 N N . TRP A 1 72 ? 1.074 10.461 10.369 1.00 88.31 72 TRP A N 1
ATOM 571 C CA . TRP A 1 72 ? -0.363 10.704 10.260 1.00 88.31 72 TRP A CA 1
ATOM 572 C C . TRP A 1 72 ? -1.169 9.438 10.555 1.00 88.31 72 TRP A C 1
ATOM 574 O O . TRP A 1 72 ? -2.131 9.489 11.323 1.00 88.31 72 TRP A O 1
ATOM 584 N N . MET A 1 73 ? -0.752 8.300 9.997 1.00 87.12 73 MET A N 1
ATOM 585 C CA . MET A 1 73 ? -1.395 7.010 10.227 1.00 87.12 73 MET A CA 1
ATOM 586 C C . MET A 1 73 ? -1.347 6.594 11.693 1.00 87.12 73 MET A C 1
ATOM 588 O O . MET A 1 73 ? -2.378 6.229 12.255 1.00 87.12 73 MET A O 1
ATOM 592 N N . GLU A 1 74 ? -0.177 6.678 12.327 1.00 86.50 74 GLU A N 1
ATOM 593 C CA . GLU A 1 74 ? -0.008 6.374 13.750 1.00 86.50 74 GLU A CA 1
ATOM 594 C C . GLU A 1 74 ? -0.951 7.229 14.606 1.00 86.50 74 GLU A C 1
ATOM 596 O O . GLU A 1 74 ? -1.642 6.697 15.476 1.00 86.50 74 GLU A O 1
ATOM 601 N N . GLY A 1 75 ? -1.052 8.530 14.308 1.00 85.94 75 GLY A N 1
ATOM 602 C CA . GLY A 1 75 ? -1.967 9.441 14.996 1.00 85.94 75 GLY A CA 1
ATOM 603 C C . GLY A 1 75 ? -3.448 9.139 14.745 1.00 85.94 75 GLY A C 1
ATOM 604 O O . GLY A 1 75 ? -4.254 9.195 15.675 1.00 85.94 75 GLY A O 1
ATOM 605 N N . TYR A 1 76 ? -3.831 8.789 13.513 1.00 86.19 76 TYR A N 1
ATOM 606 C CA . TYR A 1 76 ? -5.218 8.439 13.189 1.00 86.19 76 TYR A CA 1
ATOM 607 C C . TYR A 1 76 ? -5.640 7.130 13.864 1.00 86.19 76 TYR A C 1
ATOM 609 O O . TYR A 1 76 ? -6.770 7.005 14.343 1.00 86.19 76 TYR A O 1
ATOM 617 N N . LEU A 1 77 ? -4.742 6.144 13.895 1.00 86.44 77 LEU A N 1
ATOM 618 C CA . LEU A 1 77 ? -5.014 4.800 14.397 1.00 86.44 77 LEU A CA 1
ATOM 619 C C . LEU A 1 77 ? -4.889 4.683 15.921 1.00 86.44 77 LEU A C 1
ATOM 621 O O . LEU A 1 77 ? -5.492 3.767 16.487 1.00 86.44 77 LEU A O 1
ATOM 625 N N . GLU A 1 78 ? -4.178 5.596 16.594 1.00 87.94 78 GLU A N 1
ATOM 626 C CA . GLU A 1 78 ? -3.976 5.620 18.057 1.00 87.94 78 GLU A CA 1
ATOM 627 C C . GLU A 1 78 ? -5.259 5.365 18.881 1.00 87.94 78 GLU A C 1
ATOM 629 O O . GLU A 1 78 ? -5.211 4.569 19.825 1.00 87.94 78 GLU A O 1
ATOM 634 N N . PRO A 1 79 ? -6.431 5.950 18.552 1.00 85.94 79 PRO A N 1
ATOM 635 C CA . PRO A 1 79 ? -7.654 5.748 19.331 1.00 85.94 79 PRO A CA 1
ATOM 636 C C . PRO A 1 79 ? -8.306 4.373 19.125 1.00 85.94 79 PRO A C 1
ATOM 638 O O . PRO A 1 79 ? -9.210 3.996 19.878 1.00 85.94 79 PRO A O 1
ATOM 641 N N . TYR A 1 80 ? -7.916 3.632 18.089 1.00 83.62 80 TYR A N 1
ATOM 642 C CA . TYR A 1 80 ? -8.523 2.357 17.724 1.00 83.62 80 TYR A CA 1
ATOM 643 C C . TYR A 1 80 ? -7.802 1.185 18.394 1.00 83.62 80 TYR A C 1
ATOM 645 O O . TYR A 1 80 ? -6.605 1.212 18.662 1.00 83.62 80 TYR A O 1
ATOM 653 N N . ARG A 1 81 ? -8.539 0.104 18.667 1.00 85.25 81 ARG A N 1
ATOM 654 C CA . ARG A 1 81 ? -7.936 -1.146 19.154 1.00 85.25 81 ARG A CA 1
ATOM 655 C C . ARG A 1 81 ? -7.197 -1.864 18.018 1.00 85.25 81 ARG A C 1
ATOM 657 O O . ARG A 1 81 ? -7.656 -1.760 16.882 1.00 85.25 81 ARG A O 1
ATOM 664 N N . PRO A 1 82 ? -6.167 -2.686 18.303 1.00 85.69 82 PRO A N 1
ATOM 665 C CA . PRO A 1 82 ? -5.391 -3.376 17.265 1.00 85.69 82 PRO A CA 1
ATOM 666 C C . PRO A 1 82 ? -6.234 -4.171 16.261 1.00 85.69 82 PRO A C 1
ATOM 668 O O . PRO A 1 82 ? -5.993 -4.121 15.063 1.00 85.69 82 PRO A O 1
ATOM 671 N N . ASN A 1 83 ? -7.291 -4.847 16.723 1.00 83.69 83 ASN A N 1
ATOM 672 C CA . ASN A 1 83 ? -8.188 -5.591 15.838 1.00 83.69 83 ASN A CA 1
ATOM 673 C C . ASN A 1 83 ? -8.983 -4.683 14.885 1.00 83.69 83 ASN A C 1
ATOM 675 O O . ASN A 1 83 ? -9.308 -5.101 13.781 1.00 83.69 83 ASN A O 1
ATOM 679 N N . VAL A 1 84 ? -9.311 -3.461 15.311 1.00 84.56 84 VAL A N 1
ATOM 680 C CA . VAL A 1 84 ? -10.011 -2.476 14.479 1.00 84.56 84 VAL A CA 1
ATOM 681 C C . VAL A 1 84 ? -9.030 -1.816 13.513 1.00 84.56 84 VAL A C 1
ATOM 683 O O . VAL A 1 84 ? -9.365 -1.671 12.347 1.00 84.56 84 VAL A O 1
ATOM 686 N N . GLN A 1 85 ? -7.809 -1.499 13.958 1.00 88.12 85 GLN A N 1
ATOM 687 C CA . GLN A 1 85 ? -6.733 -1.000 13.090 1.00 88.12 85 GLN A CA 1
ATOM 688 C C . GLN A 1 85 ? -6.455 -1.976 11.939 1.00 88.12 85 GLN A C 1
ATOM 690 O O . GLN A 1 85 ? -6.472 -1.583 10.776 1.00 88.12 85 GLN A O 1
ATOM 695 N N . GLN A 1 86 ? -6.298 -3.264 12.264 1.00 88.56 86 GLN A N 1
ATOM 696 C CA . GLN A 1 86 ? -6.086 -4.331 11.288 1.00 88.56 86 GLN A CA 1
ATOM 697 C C . GLN A 1 86 ? -7.244 -4.445 10.284 1.00 88.56 86 GLN A C 1
ATOM 699 O O . GLN A 1 86 ? -7.018 -4.667 9.095 1.00 88.56 86 GLN A O 1
ATOM 704 N N . GLN A 1 87 ? -8.491 -4.330 10.751 1.00 85.19 87 GLN A N 1
ATOM 705 C CA . GLN A 1 87 ? -9.653 -4.384 9.864 1.00 85.19 87 GLN A CA 1
ATOM 706 C C . GLN A 1 87 ? -9.725 -3.151 8.960 1.00 85.19 87 GLN A C 1
ATOM 708 O O . GLN A 1 87 ? -9.967 -3.315 7.770 1.00 85.19 87 GLN A O 1
ATOM 713 N N . LEU A 1 88 ? -9.491 -1.946 9.493 1.00 84.69 88 LEU A N 1
ATOM 714 C CA . LEU A 1 88 ? -9.515 -0.700 8.718 1.00 84.69 88 LEU A CA 1
ATOM 715 C C . LEU A 1 88 ? -8.463 -0.727 7.609 1.00 84.69 88 LEU A C 1
ATOM 717 O O . LEU A 1 88 ? -8.812 -0.603 6.440 1.00 84.69 88 LEU A O 1
ATOM 721 N N . LEU A 1 89 ? -7.200 -0.983 7.958 1.00 86.94 89 LEU A N 1
ATOM 722 C CA . LEU A 1 89 ? -6.122 -1.033 6.968 1.00 86.94 89 LEU A CA 1
ATOM 723 C C . LEU A 1 89 ? -6.266 -2.220 6.013 1.00 86.94 89 LEU A C 1
ATOM 725 O O . LEU A 1 89 ? -5.960 -2.098 4.833 1.00 86.94 89 LEU A O 1
ATOM 729 N N . GLY A 1 90 ? -6.802 -3.346 6.487 1.00 86.50 90 GLY A N 1
ATOM 730 C CA . GLY A 1 90 ? -7.191 -4.458 5.623 1.00 86.50 90 GLY A CA 1
ATOM 731 C C . GLY A 1 90 ? -8.248 -4.080 4.587 1.00 86.50 90 GLY A C 1
ATOM 732 O O . GLY A 1 90 ? -8.127 -4.469 3.433 1.00 86.50 90 GLY A O 1
ATOM 733 N N . GLY A 1 91 ? -9.264 -3.309 4.981 1.00 83.75 91 GLY A N 1
ATOM 734 C CA . GLY A 1 91 ? -10.302 -2.822 4.071 1.00 83.75 91 GLY A CA 1
ATOM 735 C C . GLY A 1 91 ? -9.746 -1.885 2.999 1.00 83.75 91 GLY A C 1
ATOM 736 O O . GLY A 1 91 ? -10.097 -2.016 1.831 1.00 83.75 91 GLY A O 1
ATOM 737 N N . VAL A 1 92 ? -8.821 -1.002 3.381 1.00 82.81 92 VAL A N 1
ATOM 738 C CA . VAL A 1 92 ? -8.132 -0.091 2.453 1.00 82.81 92 VAL A CA 1
ATOM 739 C C . VAL A 1 92 ? -7.287 -0.877 1.455 1.00 82.81 92 VAL A C 1
ATOM 741 O O . VAL A 1 92 ? -7.378 -0.645 0.253 1.00 82.81 92 VAL A O 1
ATOM 744 N N . MET A 1 93 ? -6.514 -1.857 1.932 1.00 87.31 93 MET A N 1
ATOM 745 C CA . MET A 1 93 ? -5.754 -2.754 1.059 1.00 87.31 93 MET A CA 1
ATOM 746 C C . MET A 1 93 ? -6.679 -3.534 0.123 1.00 87.31 93 MET A C 1
ATOM 748 O O . MET A 1 93 ? -6.423 -3.601 -1.071 1.00 87.31 93 MET A O 1
ATOM 752 N N . ASP A 1 94 ? -7.794 -4.072 0.618 1.00 87.38 94 ASP A N 1
ATOM 753 C CA . ASP A 1 94 ? -8.765 -4.771 -0.229 1.00 87.38 94 ASP A CA 1
ATOM 754 C C . ASP A 1 94 ? -9.325 -3.864 -1.341 1.00 87.38 94 ASP A C 1
ATOM 756 O O . ASP A 1 94 ? -9.495 -4.330 -2.468 1.00 87.38 94 ASP A O 1
ATOM 760 N N . ALA A 1 95 ? -9.554 -2.575 -1.065 1.00 82.38 95 ALA A N 1
ATOM 761 C CA . ALA A 1 95 ? -9.962 -1.598 -2.075 1.00 82.38 95 ALA A CA 1
ATOM 762 C C . ALA A 1 95 ? -8.854 -1.322 -3.108 1.00 82.38 95 ALA A C 1
ATOM 764 O O . ALA A 1 95 ? -9.127 -1.352 -4.307 1.00 82.38 95 ALA A O 1
ATOM 765 N N . PHE A 1 96 ? -7.605 -1.142 -2.664 1.00 84.50 96 PHE A N 1
ATOM 766 C CA . PHE A 1 96 ? -6.446 -0.990 -3.555 1.00 84.50 96 PHE A CA 1
ATOM 767 C C . PHE A 1 96 ? -6.274 -2.194 -4.491 1.00 84.50 96 PHE A C 1
ATOM 769 O O . PHE A 1 96 ? -6.007 -2.033 -5.679 1.00 84.50 96 PHE A O 1
ATOM 776 N N . TYR A 1 97 ? -6.450 -3.419 -3.996 1.00 87.31 97 TYR A N 1
ATOM 777 C CA . TYR A 1 97 ? -6.342 -4.618 -4.837 1.00 87.31 97 TYR A CA 1
ATOM 778 C C . TYR A 1 97 ? -7.556 -4.807 -5.757 1.00 87.31 97 TYR A C 1
ATOM 780 O O . TYR A 1 97 ? -7.411 -5.347 -6.851 1.00 87.31 97 TYR A O 1
ATOM 788 N N . ALA A 1 98 ? -8.739 -4.324 -5.372 1.00 87.06 98 ALA A N 1
ATOM 789 C CA . ALA A 1 98 ? -9.886 -4.278 -6.279 1.00 87.06 98 ALA A CA 1
ATOM 790 C C . ALA A 1 98 ? -9.664 -3.290 -7.441 1.00 87.06 98 ALA A C 1
ATOM 792 O O . ALA A 1 98 ? -10.129 -3.533 -8.557 1.00 87.06 98 ALA A O 1
ATOM 793 N N . GLU A 1 99 ? -8.931 -2.196 -7.211 1.00 84.88 99 GLU A N 1
ATOM 794 C CA . GLU A 1 99 ? -8.519 -1.275 -8.273 1.00 84.88 99 GLU A CA 1
ATOM 795 C C . GLU A 1 99 ? -7.569 -1.945 -9.272 1.00 84.88 99 GLU A C 1
ATOM 797 O O . GLU A 1 99 ? -7.776 -1.808 -10.478 1.00 84.88 99 GLU A O 1
ATOM 802 N N . LEU A 1 100 ? -6.607 -2.750 -8.805 1.00 87.25 100 LEU A N 1
ATOM 803 C CA . LEU A 1 100 ? -5.748 -3.555 -9.683 1.00 87.25 100 LEU A CA 1
ATOM 804 C C . LEU A 1 100 ? -6.569 -4.453 -10.621 1.00 87.25 100 LEU A C 1
ATOM 806 O O . LEU A 1 100 ? -6.310 -4.499 -11.826 1.00 87.25 100 LEU A O 1
ATOM 810 N N . ASP A 1 101 ? -7.580 -5.143 -10.088 1.00 86.19 101 ASP 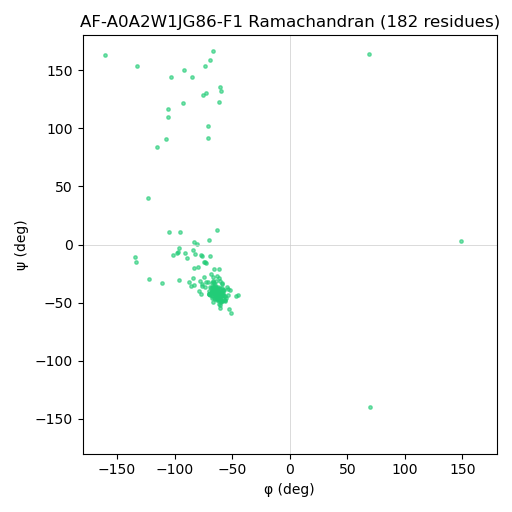A N 1
ATOM 811 C CA . ASP A 1 101 ? -8.475 -5.977 -10.896 1.00 86.19 101 ASP A CA 1
ATOM 812 C C . ASP A 1 101 ? -9.252 -5.146 -11.930 1.00 86.19 101 ASP A C 1
ATOM 814 O O . ASP A 1 101 ? -9.456 -5.596 -13.058 1.00 86.19 101 ASP A O 1
ATOM 818 N N . SER A 1 102 ? -9.658 -3.924 -11.575 1.00 85.88 102 SER A N 1
ATOM 819 C CA . SER A 1 102 ? -10.311 -2.989 -12.498 1.00 85.88 102 SER A CA 1
ATOM 820 C C . SER A 1 102 ? -9.363 -2.500 -13.598 1.00 85.88 102 SER A C 1
ATOM 822 O O . SER A 1 102 ? -9.771 -2.418 -14.757 1.00 85.88 102 SER A O 1
ATOM 824 N N . ILE A 1 103 ? -8.103 -2.197 -13.267 1.00 83.94 103 ILE A N 1
ATOM 825 C CA . ILE A 1 103 ? -7.076 -1.782 -14.236 1.00 83.94 103 ILE A CA 1
ATOM 826 C C . ILE A 1 103 ? -6.844 -2.896 -15.263 1.00 83.94 103 ILE A C 1
ATOM 828 O O . ILE A 1 103 ? -6.900 -2.637 -16.464 1.00 83.94 103 ILE A O 1
ATOM 832 N N . ARG A 1 104 ? -6.688 -4.144 -14.803 1.00 82.44 104 ARG A N 1
ATOM 833 C CA . ARG A 1 104 ? -6.475 -5.335 -15.652 1.00 82.44 104 ARG A CA 1
ATOM 834 C C . ARG A 1 104 ? -7.666 -5.688 -16.548 1.00 82.44 104 ARG A C 1
ATOM 836 O O . ARG A 1 104 ? -7.517 -6.412 -17.526 1.00 82.44 104 ARG A O 1
ATOM 843 N N . GLN A 1 105 ? -8.869 -5.224 -16.214 1.00 86.19 105 GLN A N 1
ATOM 844 C CA . GLN A 1 105 ? -10.065 -5.410 -17.046 1.00 86.19 105 GLN A CA 1
ATOM 845 C C . GLN A 1 105 ? -10.197 -4.351 -18.149 1.00 86.19 105 GLN A C 1
ATOM 847 O O . GLN A 1 105 ? -11.121 -4.421 -18.967 1.00 86.19 105 GLN A O 1
ATOM 852 N N . ASN A 1 106 ? -9.305 -3.358 -18.184 1.00 80.81 106 ASN A N 1
ATOM 853 C CA . ASN A 1 106 ? -9.317 -2.341 -19.219 1.00 80.81 106 ASN A CA 1
ATOM 854 C C . ASN A 1 106 ? -8.829 -2.928 -20.552 1.00 80.81 106 ASN A C 1
ATOM 856 O O . ASN A 1 106 ? -7.781 -3.549 -20.629 1.00 80.81 106 ASN A O 1
ATOM 860 N N . ASN A 1 107 ? -9.582 -2.712 -21.632 1.00 74.69 107 ASN A N 1
ATOM 861 C CA . ASN A 1 107 ? -9.239 -3.246 -22.956 1.00 74.69 107 ASN A CA 1
ATOM 862 C C .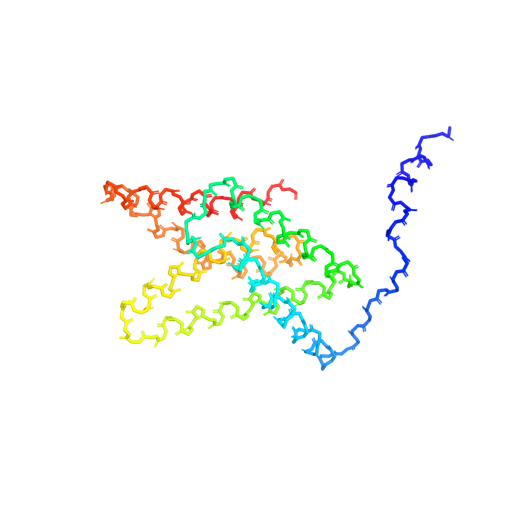 ASN A 1 107 ? -8.229 -2.371 -23.725 1.00 74.69 107 ASN A C 1
ATOM 864 O O . ASN A 1 107 ? -7.957 -2.644 -24.895 1.00 74.69 107 ASN A O 1
ATOM 868 N N . ASN A 1 108 ? -7.739 -1.282 -23.122 1.00 86.44 108 ASN A N 1
ATOM 869 C CA . ASN A 1 108 ? -6.753 -0.389 -23.723 1.00 86.44 108 ASN A CA 1
ATOM 870 C C . ASN A 1 108 ? -5.369 -0.600 -23.074 1.00 86.44 108 ASN A C 1
ATOM 872 O O . ASN A 1 108 ? -5.196 -0.170 -21.931 1.00 86.44 108 ASN A O 1
ATOM 876 N N . PRO A 1 109 ? -4.390 -1.177 -23.802 1.00 81.81 109 PRO A N 1
ATOM 877 C CA . PRO A 1 109 ? -3.060 -1.481 -23.270 1.00 81.81 109 PRO A CA 1
ATOM 878 C C . PRO A 1 109 ? -2.316 -0.271 -22.698 1.00 81.81 109 PRO A C 1
ATOM 880 O O . PRO A 1 109 ? -1.700 -0.384 -21.648 1.00 81.81 109 PRO A O 1
ATOM 883 N N . ASP A 1 110 ? -2.413 0.903 -23.328 1.00 77.94 110 ASP A N 1
ATOM 884 C CA . ASP A 1 110 ? -1.691 2.094 -22.857 1.00 77.94 110 ASP A CA 1
ATOM 885 C C . ASP A 1 110 ? -2.247 2.589 -21.513 1.00 77.94 110 ASP A C 1
ATOM 887 O O . ASP A 1 110 ? -1.506 3.015 -20.626 1.00 77.94 110 ASP A O 1
ATOM 891 N N . VAL A 1 111 ? -3.571 2.508 -21.348 1.00 77.75 111 VAL A N 1
ATOM 892 C CA . VAL A 1 111 ? -4.255 2.896 -20.106 1.00 77.75 111 VAL A CA 1
ATOM 893 C C . VAL A 1 111 ? -4.017 1.857 -19.016 1.00 77.75 111 VAL A C 1
ATOM 895 O O . VAL A 1 111 ? -3.853 2.220 -17.854 1.00 77.75 111 VAL A O 1
ATOM 898 N N . GLU A 1 112 ? -3.971 0.578 -19.384 1.00 81.06 112 GLU A N 1
ATOM 899 C CA . GLU A 1 112 ? -3.602 -0.504 -18.477 1.00 81.06 112 GLU A CA 1
ATOM 900 C C . GLU A 1 112 ? -2.168 -0.317 -17.968 1.00 81.06 112 GLU A C 1
ATOM 902 O O . GLU A 1 112 ? -1.967 -0.276 -16.759 1.00 81.06 112 GLU A O 1
ATOM 907 N N . SER A 1 113 ? -1.184 -0.108 -18.848 1.00 76.75 113 SER A N 1
ATOM 908 C CA . SER A 1 113 ? 0.217 0.082 -18.450 1.00 76.75 113 SER A CA 1
ATOM 909 C C . SER A 1 113 ? 0.416 1.302 -17.547 1.00 76.75 113 SER A C 1
ATOM 911 O O . SER A 1 113 ? 1.090 1.198 -16.522 1.00 76.75 113 SER A O 1
ATOM 913 N N . GLN A 1 114 ? -0.194 2.447 -17.873 1.00 75.56 114 GLN A N 1
ATOM 914 C CA . GLN A 1 114 ? -0.120 3.643 -17.022 1.00 75.56 114 GLN A CA 1
ATOM 915 C C . GLN A 1 114 ? -0.819 3.438 -15.675 1.00 75.56 114 GLN A C 1
ATOM 917 O O . GLN A 1 114 ? -0.289 3.842 -14.640 1.00 75.56 114 GLN A O 1
ATOM 922 N N . GLY A 1 115 ? -1.991 2.796 -15.680 1.00 79.38 115 GLY A N 1
ATOM 923 C CA . GLY A 1 115 ? -2.730 2.470 -14.463 1.00 79.38 115 GLY A CA 1
ATOM 924 C C . GLY A 1 115 ? -1.952 1.516 -13.560 1.00 79.38 115 GLY A C 1
ATOM 925 O O . GLY A 1 115 ? -1.842 1.767 -12.364 1.00 79.38 115 GLY A O 1
ATOM 926 N N . LEU A 1 116 ? -1.354 0.468 -14.132 1.00 82.00 116 LEU A N 1
ATOM 927 C CA . LEU A 1 116 ? -0.523 -0.492 -13.407 1.00 82.00 116 LEU A CA 1
ATOM 928 C C . LEU A 1 116 ? 0.702 0.183 -12.798 1.00 82.00 116 LEU A C 1
ATOM 930 O O . LEU A 1 116 ? 0.997 -0.065 -11.635 1.00 82.00 116 LEU A O 1
ATOM 934 N N . PHE A 1 117 ? 1.385 1.055 -13.543 1.00 79.31 117 PHE A N 1
ATOM 935 C CA . PHE A 1 117 ? 2.540 1.784 -13.022 1.00 79.31 117 PHE A CA 1
ATOM 936 C C . PHE A 1 117 ? 2.158 2.701 -11.853 1.00 79.31 117 PHE A C 1
ATOM 938 O O . PHE A 1 117 ? 2.803 2.666 -10.806 1.00 79.31 117 PHE A O 1
ATOM 945 N N . GLY A 1 118 ? 1.080 3.480 -11.998 1.00 76.38 118 GLY A N 1
ATOM 946 C CA . GLY A 1 118 ? 0.575 4.340 -10.925 1.00 76.38 118 GLY A CA 1
ATOM 947 C C . GLY A 1 118 ? 0.191 3.541 -9.680 1.00 76.38 118 GLY A C 1
ATOM 948 O O . GLY A 1 118 ? 0.643 3.854 -8.580 1.00 76.38 118 GLY A O 1
ATOM 949 N N . TRP A 1 119 ? -0.565 2.459 -9.868 1.00 85.38 119 TRP A N 1
ATOM 950 C CA . TRP A 1 119 ? -0.939 1.547 -8.790 1.00 85.38 119 TRP A CA 1
ATOM 951 C C . TRP A 1 119 ? 0.287 0.951 -8.089 1.00 85.38 119 TRP A C 1
ATOM 953 O O . TRP A 1 119 ? 0.332 0.901 -6.862 1.00 85.38 119 TRP A O 1
ATOM 963 N N . LEU A 1 120 ? 1.299 0.536 -8.856 1.00 83.56 120 LEU A N 1
ATOM 964 C 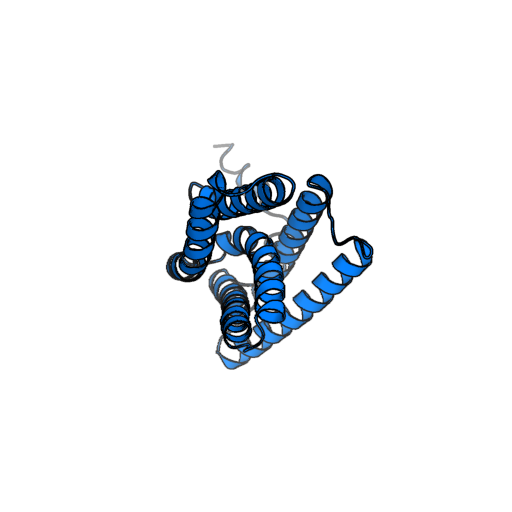CA . LEU A 1 120 ? 2.503 -0.103 -8.334 1.00 83.56 120 LEU A CA 1
ATOM 965 C C . LEU A 1 120 ? 3.341 0.862 -7.485 1.00 83.56 120 LEU A C 1
ATOM 967 O O . LEU A 1 120 ? 3.781 0.502 -6.397 1.00 83.56 120 LEU A O 1
ATOM 971 N N . MET A 1 121 ? 3.489 2.114 -7.918 1.00 76.88 121 MET A N 1
ATOM 972 C CA . MET A 1 121 ? 4.161 3.141 -7.116 1.00 76.88 121 MET A CA 1
ATOM 973 C C . MET A 1 121 ? 3.419 3.429 -5.805 1.00 76.88 121 MET A C 1
ATOM 975 O O . MET A 1 121 ? 4.044 3.559 -4.747 1.00 76.88 121 MET A O 1
ATOM 979 N N . GLU A 1 122 ? 2.087 3.505 -5.849 1.00 78.81 122 GLU A N 1
ATOM 980 C CA . GLU A 1 122 ? 1.283 3.760 -4.653 1.00 78.81 122 GLU A CA 1
ATOM 981 C C . GLU A 1 122 ? 1.352 2.582 -3.675 1.00 78.81 122 GLU A C 1
ATOM 983 O O . GLU A 1 122 ? 1.610 2.783 -2.486 1.00 78.81 122 GLU A O 1
ATOM 988 N N . ILE A 1 123 ? 1.200 1.345 -4.152 1.00 84.94 123 ILE A N 1
ATOM 989 C CA . ILE A 1 123 ? 1.198 0.176 -3.270 1.00 84.94 123 ILE A CA 1
ATOM 990 C C . ILE A 1 123 ? 2.575 -0.104 -2.663 1.00 84.94 123 ILE A C 1
ATOM 992 O O . ILE A 1 123 ? 2.638 -0.451 -1.486 1.00 84.94 123 ILE A O 1
ATOM 996 N N . LEU A 1 124 ? 3.668 0.110 -3.403 1.00 81.19 124 LEU A N 1
ATOM 997 C CA . LEU A 1 124 ? 5.032 -0.027 -2.876 1.00 81.19 124 LEU A CA 1
ATOM 998 C C . LEU A 1 124 ? 5.350 1.028 -1.816 1.00 81.19 124 LEU A C 1
ATOM 1000 O O . LEU A 1 124 ? 6.114 0.777 -0.892 1.00 81.19 124 LEU A O 1
ATOM 1004 N N . THR A 1 125 ? 4.703 2.189 -1.896 1.00 76.56 125 THR A N 1
ATOM 1005 C CA . THR A 1 125 ? 4.822 3.227 -0.869 1.00 76.56 125 THR A CA 1
ATOM 1006 C C . THR A 1 125 ? 3.997 2.886 0.375 1.00 76.56 125 THR A C 1
ATOM 1008 O O . THR A 1 125 ? 4.450 3.077 1.502 1.00 76.56 125 THR A O 1
ATOM 1011 N N . LEU A 1 126 ? 2.772 2.384 0.202 1.00 80.69 126 LEU A N 1
ATOM 1012 C CA . LEU A 1 126 ? 1.827 2.192 1.308 1.00 80.69 126 LEU A CA 1
ATOM 1013 C C . LEU A 1 126 ? 2.003 0.861 2.035 1.00 80.69 126 LEU A C 1
ATOM 1015 O O . LEU A 1 126 ? 1.835 0.804 3.257 1.00 80.69 126 LEU A O 1
ATOM 1019 N N . TYR A 1 127 ? 2.354 -0.202 1.312 1.00 85.38 127 TYR A N 1
ATOM 1020 C CA . TYR A 1 127 ? 2.447 -1.547 1.868 1.00 85.38 127 TYR A CA 1
ATOM 1021 C C . TYR A 1 127 ? 3.420 -1.640 3.055 1.00 85.38 127 TYR A C 1
ATOM 1023 O O . TYR A 1 127 ? 2.980 -2.118 4.107 1.00 85.38 127 TYR A O 1
ATOM 1031 N N . PRO A 1 128 ? 4.662 -1.109 2.997 1.00 83.25 128 PRO A N 1
ATOM 1032 C CA . PRO A 1 128 ? 5.581 -1.124 4.140 1.00 83.25 128 PRO A CA 1
ATOM 1033 C C . PRO A 1 128 ? 5.023 -0.409 5.374 1.00 83.25 128 PRO A C 1
ATOM 1035 O O . PRO A 1 128 ? 5.258 -0.822 6.509 1.00 83.25 128 PRO A O 1
ATOM 1038 N N . ILE A 1 129 ? 4.242 0.654 5.167 1.00 83.12 129 ILE A N 1
ATOM 1039 C CA . ILE A 1 129 ? 3.663 1.454 6.251 1.00 83.12 129 ILE A CA 1
ATOM 1040 C C . ILE A 1 129 ? 2.474 0.719 6.886 1.00 83.12 129 ILE A C 1
ATOM 1042 O O . ILE A 1 129 ? 2.246 0.816 8.093 1.00 83.12 129 ILE A O 1
ATOM 1046 N N . PHE A 1 130 ? 1.711 -0.034 6.091 1.00 86.31 130 PHE A N 1
ATOM 1047 C CA . PHE A 1 130 ? 0.519 -0.748 6.556 1.00 86.31 130 PHE A CA 1
ATOM 1048 C C . PHE A 1 130 ? 0.887 -2.096 7.180 1.00 86.31 130 PHE A C 1
ATOM 1050 O O . PHE A 1 130 ? 0.207 -2.556 8.102 1.00 86.31 130 PHE A O 1
ATOM 1057 N N . MET A 1 131 ? 1.985 -2.706 6.727 1.00 87.94 131 MET A N 1
ATOM 1058 C CA . MET A 1 131 ? 2.446 -4.035 7.126 1.00 87.94 131 MET A CA 1
ATOM 1059 C C . MET A 1 131 ? 2.438 -4.286 8.648 1.00 87.94 131 MET A C 1
ATOM 1061 O O . MET A 1 131 ? 1.944 -5.345 9.049 1.00 87.94 131 MET A O 1
ATOM 1065 N N . PRO A 1 132 ? 2.895 -3.373 9.532 1.00 87.31 132 PRO A N 1
ATOM 1066 C CA . PRO A 1 132 ? 2.908 -3.612 10.980 1.00 87.31 132 PRO A CA 1
ATOM 1067 C C . PRO A 1 132 ? 1.522 -3.847 11.596 1.00 87.31 132 PRO A C 1
ATOM 1069 O O . PRO A 1 132 ? 1.413 -4.430 12.675 1.00 87.31 132 PRO A O 1
ATOM 1072 N N . TYR A 1 133 ? 0.464 -3.408 10.918 1.00 86.75 133 TYR A N 1
ATOM 1073 C CA . TYR A 1 133 ? -0.915 -3.492 11.391 1.00 86.75 133 TYR A CA 1
ATOM 1074 C C . TYR A 1 133 ? -1.700 -4.644 10.759 1.00 86.75 133 TYR A C 1
ATOM 1076 O O . TYR A 1 133 ? -2.820 -4.928 11.185 1.00 86.75 133 TYR A O 1
ATOM 1084 N N . LEU A 1 134 ? -1.142 -5.304 9.742 1.00 87.69 134 LEU A N 1
ATOM 1085 C CA . LEU A 1 134 ? -1.785 -6.407 9.038 1.00 87.69 134 LEU A CA 1
ATOM 1086 C C . LEU A 1 134 ? -1.552 -7.738 9.760 1.00 87.69 134 LEU A C 1
ATOM 1088 O O . LEU A 1 134 ? -0.471 -8.013 10.284 1.00 87.69 134 LEU A O 1
ATOM 1092 N N . SER A 1 135 ? -2.558 -8.615 9.743 1.00 87.94 135 SER A N 1
ATOM 1093 C CA . SER A 1 135 ? -2.362 -10.002 10.187 1.00 87.94 135 SER A CA 1
ATOM 1094 C C . SER A 1 135 ? -1.476 -10.782 9.223 1.00 87.94 135 SER A C 1
ATOM 1096 O O . SER A 1 135 ? -1.425 -10.477 8.036 1.00 87.94 135 SER A O 1
ATOM 1098 N N . SER A 1 136 ? -0.863 -11.868 9.698 1.00 88.12 136 SER A N 1
ATOM 1099 C CA . SER A 1 136 ? -0.053 -12.759 8.856 1.00 88.12 136 SER A CA 1
ATOM 1100 C C . SER A 1 136 ? -0.800 -13.258 7.612 1.00 88.12 136 SER A C 1
ATOM 1102 O O . SER A 1 136 ? -0.219 -13.322 6.537 1.00 88.12 136 SER A O 1
ATOM 1104 N N . ALA A 1 137 ? -2.101 -13.552 7.730 1.00 87.88 137 ALA A N 1
ATOM 1105 C CA . ALA A 1 137 ? -2.918 -13.969 6.590 1.00 87.88 137 ALA A CA 1
ATOM 1106 C C . ALA A 1 137 ? -3.128 -12.839 5.565 1.00 87.88 137 ALA A C 1
ATOM 1108 O O . ALA A 1 137 ? -3.150 -13.091 4.365 1.00 87.88 137 ALA A O 1
ATOM 1109 N N . GLN A 1 138 ? -3.275 -11.594 6.029 1.00 88.88 138 GLN A N 1
ATOM 1110 C CA . GLN A 1 138 ? -3.383 -10.426 5.151 1.00 88.88 138 GLN A CA 1
ATOM 1111 C C . GLN A 1 138 ? -2.057 -10.116 4.462 1.00 88.88 138 GLN A C 1
ATOM 1113 O O . GLN A 1 138 ? -2.063 -9.887 3.260 1.00 88.88 138 GLN A O 1
ATOM 1118 N N . LYS A 1 139 ? -0.934 -10.179 5.190 1.00 89.31 139 LYS A N 1
ATOM 1119 C CA . LYS A 1 139 ? 0.409 -10.018 4.612 1.00 89.31 139 LYS A CA 1
ATOM 1120 C C . LYS A 1 139 ? 0.611 -10.977 3.442 1.00 89.31 139 LYS A C 1
ATOM 1122 O O . LYS A 1 139 ? 0.770 -10.527 2.321 1.00 89.31 139 LYS A O 1
ATOM 1127 N N . GLN A 1 140 ? 0.409 -12.277 3.667 1.00 87.25 140 GLN A N 1
ATOM 1128 C CA . GLN A 1 140 ? 0.520 -13.291 2.610 1.00 87.25 140 GLN A CA 1
ATOM 1129 C C . GLN A 1 140 ? -0.419 -13.040 1.420 1.00 87.25 140 GLN A C 1
ATOM 1131 O O . GLN A 1 140 ? -0.041 -13.270 0.274 1.00 87.25 140 GLN A O 1
ATOM 1136 N N . ARG A 1 141 ? -1.652 -12.580 1.677 1.00 88.75 141 ARG A N 1
ATOM 1137 C CA . ARG A 1 141 ? -2.633 -12.287 0.621 1.00 88.75 141 ARG A CA 1
ATOM 1138 C C . ARG A 1 141 ? -2.188 -11.132 -0.279 1.00 88.75 141 ARG A C 1
ATOM 1140 O O . ARG A 1 141 ? -2.413 -11.213 -1.482 1.00 88.75 141 ARG A O 1
ATOM 1147 N N . TYR A 1 142 ? -1.627 -10.071 0.294 1.00 88.81 142 TYR A N 1
ATOM 1148 C CA . TYR A 1 142 ? -1.229 -8.876 -0.457 1.00 88.81 142 TYR A CA 1
ATOM 1149 C C . TYR A 1 142 ? 0.188 -8.994 -1.025 1.00 88.81 142 TYR A C 1
ATOM 1151 O O . TYR A 1 142 ? 0.454 -8.520 -2.118 1.00 88.81 142 TYR A O 1
ATOM 1159 N N . GLU A 1 143 ? 1.092 -9.688 -0.346 1.00 87.12 143 GLU A N 1
ATOM 1160 C CA . GLU A 1 143 ? 2.455 -9.880 -0.836 1.00 87.12 143 GLU A CA 1
ATOM 1161 C C . GLU A 1 143 ? 2.503 -10.700 -2.131 1.00 87.12 143 GLU A C 1
ATOM 1163 O O . GLU A 1 143 ? 3.295 -10.391 -3.014 1.00 87.12 143 GLU A O 1
ATOM 1168 N N . GLY A 1 144 ? 1.627 -11.703 -2.284 1.00 84.94 144 GLY A N 1
ATOM 1169 C CA . GLY A 1 144 ? 1.614 -12.593 -3.451 1.00 84.94 144 GLY A CA 1
ATOM 1170 C C . GLY A 1 144 ? 1.611 -11.852 -4.797 1.00 84.94 144 GLY A C 1
ATOM 1171 O O . GLY A 1 144 ? 2.552 -12.021 -5.568 1.00 84.94 144 GLY A O 1
ATOM 1172 N N . PRO A 1 145 ? 0.618 -10.988 -5.081 1.00 84.00 145 PRO A N 1
ATOM 1173 C CA . PRO A 1 145 ? 0.602 -10.242 -6.337 1.00 84.00 145 PRO A CA 1
ATOM 1174 C C . PRO A 1 145 ? 1.771 -9.261 -6.497 1.00 84.00 145 PRO A C 1
ATOM 1176 O O . PRO A 1 145 ? 2.206 -9.043 -7.623 1.00 84.00 145 PRO A O 1
ATOM 1179 N N . LEU A 1 146 ? 2.300 -8.678 -5.411 1.00 86.06 146 LEU A N 1
ATOM 1180 C CA . LEU A 1 146 ? 3.510 -7.842 -5.479 1.00 86.06 146 LEU A CA 1
ATOM 1181 C C . LEU A 1 146 ? 4.726 -8.672 -5.889 1.00 86.06 146 LEU A C 1
ATOM 1183 O O . LEU A 1 146 ? 5.530 -8.232 -6.705 1.00 86.06 146 LEU A O 1
ATOM 1187 N N . ARG A 1 147 ? 4.829 -9.894 -5.367 1.00 86.94 147 ARG A N 1
ATOM 1188 C CA . ARG A 1 147 ? 5.896 -10.833 -5.702 1.00 86.94 147 ARG A CA 1
ATOM 1189 C C . ARG A 1 147 ? 5.847 -11.252 -7.167 1.00 86.94 147 ARG A C 1
ATOM 1191 O O . ARG A 1 147 ? 6.891 -11.294 -7.802 1.00 86.94 147 ARG A O 1
ATOM 1198 N N . ASP A 1 148 ? 4.652 -11.449 -7.724 1.00 85.88 148 ASP A N 1
ATOM 1199 C CA . ASP A 1 148 ? 4.486 -11.721 -9.159 1.00 85.88 148 ASP A CA 1
ATOM 1200 C C . ASP A 1 148 ? 5.038 -10.569 -10.028 1.00 85.88 148 ASP A C 1
ATOM 1202 O O . ASP A 1 148 ? 5.683 -10.812 -11.050 1.00 85.88 148 ASP A O 1
ATOM 1206 N N . PHE A 1 149 ? 4.813 -9.308 -9.628 1.00 85.00 149 PHE A N 1
ATOM 1207 C CA . PHE A 1 149 ? 5.380 -8.142 -10.321 1.00 85.00 149 PHE A CA 1
ATOM 1208 C C . PHE A 1 149 ? 6.899 -8.043 -10.149 1.00 85.00 149 PHE A C 1
ATOM 1210 O O . PHE A 1 149 ? 7.601 -7.766 -11.122 1.00 85.00 149 PHE A O 1
ATOM 1217 N N . TYR A 1 150 ? 7.409 -8.298 -8.944 1.00 87.31 150 TYR A N 1
ATOM 1218 C CA . TYR A 1 150 ? 8.847 -8.324 -8.680 1.00 87.31 150 TYR A CA 1
ATOM 1219 C C . TYR A 1 150 ? 9.558 -9.378 -9.534 1.00 87.31 150 TYR A C 1
ATOM 1221 O O . TYR A 1 150 ? 10.530 -9.062 -10.218 1.00 87.31 150 TYR A O 1
ATOM 1229 N N . ASP A 1 151 ? 9.031 -10.604 -9.570 1.00 87.00 151 ASP A N 1
ATOM 1230 C CA . ASP A 1 151 ? 9.595 -11.707 -10.351 1.00 87.00 151 ASP A CA 1
ATOM 1231 C C . ASP A 1 151 ? 9.621 -11.374 -11.854 1.00 87.00 151 ASP A C 1
ATOM 1233 O O . ASP A 1 151 ? 10.590 -11.699 -12.544 1.00 87.00 151 ASP A O 1
ATOM 1237 N N . MET A 1 152 ? 8.596 -10.680 -12.364 1.00 84.31 152 MET A N 1
ATOM 1238 C CA . MET A 1 152 ? 8.552 -10.205 -13.752 1.00 84.31 152 MET A CA 1
ATOM 1239 C C . MET A 1 152 ? 9.638 -9.160 -14.041 1.00 84.31 152 MET A C 1
ATOM 1241 O O . MET A 1 152 ? 10.340 -9.267 -15.044 1.00 84.31 152 MET A O 1
ATOM 1245 N N . ILE A 1 153 ? 9.796 -8.165 -13.165 1.00 83.56 153 ILE A N 1
ATOM 1246 C CA . ILE A 1 153 ? 10.793 -7.097 -13.329 1.00 83.56 153 ILE A CA 1
ATOM 1247 C C . ILE A 1 153 ? 12.214 -7.665 -13.236 1.00 83.56 153 ILE A C 1
ATOM 1249 O O . ILE A 1 153 ? 13.074 -7.319 -14.046 1.00 83.56 153 ILE A O 1
ATOM 1253 N N . ILE A 1 154 ? 12.457 -8.584 -12.299 1.00 84.69 154 ILE A N 1
ATOM 1254 C CA . ILE A 1 154 ? 13.744 -9.271 -12.153 1.00 84.69 154 ILE A CA 1
ATOM 1255 C C . ILE A 1 154 ? 14.064 -10.126 -13.382 1.00 84.69 154 ILE A C 1
ATOM 1257 O O . ILE A 1 154 ? 15.208 -10.120 -13.835 1.00 84.69 154 ILE A O 1
ATOM 1261 N N . ALA A 1 155 ? 13.081 -10.834 -13.947 1.00 86.25 155 ALA A N 1
ATOM 1262 C CA . ALA A 1 155 ? 13.285 -11.651 -15.145 1.00 86.25 155 ALA A CA 1
ATOM 1263 C C . ALA A 1 155 ? 13.732 -10.827 -16.366 1.00 86.25 155 ALA A C 1
ATOM 1265 O O . ALA A 1 155 ? 14.460 -11.343 -17.214 1.00 86.25 155 ALA A O 1
ATOM 1266 N N . GLU A 1 156 ? 13.337 -9.555 -16.435 1.00 81.38 156 GLU A N 1
ATOM 1267 C CA . GLU A 1 156 ? 13.697 -8.640 -17.522 1.00 81.38 156 GLU A CA 1
ATOM 1268 C C . GLU A 1 156 ? 14.913 -7.754 -17.209 1.00 81.38 156 GLU A C 1
ATOM 1270 O O . GLU A 1 156 ? 15.369 -7.007 -18.074 1.00 81.38 156 GLU A O 1
ATOM 1275 N N . LYS A 1 157 ? 15.483 -7.846 -16.000 1.00 80.75 157 LYS A N 1
ATOM 1276 C CA . LYS A 1 157 ? 16.565 -6.967 -15.524 1.00 80.75 157 LYS A CA 1
ATOM 1277 C C . LYS A 1 157 ? 17.770 -6.911 -16.467 1.00 80.75 157 LYS A C 1
ATOM 1279 O O . LYS A 1 157 ? 18.294 -5.832 -16.721 1.00 80.75 157 LYS A O 1
ATOM 1284 N N . ASP A 1 158 ? 18.191 -8.060 -16.989 1.00 80.88 158 ASP A N 1
ATOM 1285 C CA . ASP A 1 158 ? 19.376 -8.171 -17.851 1.00 80.88 158 ASP A CA 1
ATOM 1286 C C . ASP A 1 158 ? 19.091 -7.814 -19.324 1.00 80.88 158 ASP A C 1
ATOM 1288 O O . ASP A 1 158 ? 20.021 -7.730 -20.128 1.00 80.88 158 ASP A O 1
ATOM 1292 N N . ASN A 1 159 ? 17.819 -7.612 -19.691 1.00 81.69 159 ASN A N 1
ATOM 1293 C CA . ASN A 1 159 ? 17.392 -7.302 -21.059 1.00 81.69 159 ASN A CA 1
ATOM 1294 C C . ASN A 1 159 ? 17.191 -5.797 -21.305 1.00 81.69 159 ASN A C 1
ATOM 1296 O O . ASN A 1 159 ? 16.933 -5.406 -22.445 1.00 81.69 159 ASN A O 1
ATOM 1300 N N . MET A 1 160 ? 17.288 -4.960 -20.267 1.00 79.44 160 MET A N 1
ATOM 1301 C CA . MET A 1 160 ? 17.052 -3.516 -20.352 1.00 79.44 160 MET A CA 1
ATOM 1302 C C . MET A 1 160 ? 18.358 -2.717 -20.366 1.00 79.44 160 MET A C 1
ATOM 1304 O O . MET A 1 160 ? 19.323 -3.054 -19.682 1.00 79.44 160 MET A O 1
ATOM 1308 N N . GLU A 1 161 ? 18.380 -1.618 -21.122 1.00 80.19 161 GLU A N 1
ATOM 1309 C CA . GLU A 1 161 ? 19.530 -0.713 -21.232 1.00 80.19 161 GLU A CA 1
ATOM 1310 C C . GLU A 1 161 ? 19.093 0.755 -21.083 1.00 80.19 161 GLU A C 1
ATOM 1312 O O . GLU A 1 161 ? 17.969 1.128 -21.412 1.00 80.19 161 GLU A O 1
ATOM 1317 N N . GLY A 1 162 ? 20.001 1.619 -20.619 1.00 79.38 162 GLY A N 1
ATOM 1318 C CA . GLY A 1 162 ? 19.745 3.059 -20.506 1.00 79.38 162 GLY A CA 1
ATOM 1319 C C . GLY A 1 162 ? 18.736 3.419 -19.409 1.00 79.38 162 GLY A C 1
ATOM 1320 O O . GLY A 1 162 ? 18.770 2.846 -18.324 1.00 79.38 162 GLY A O 1
ATOM 1321 N N . GLU A 1 163 ? 17.852 4.383 -19.686 1.00 72.38 163 GLU A N 1
ATOM 1322 C CA . GLU A 1 163 ? 16.875 4.914 -18.716 1.00 72.38 163 GLU A CA 1
ATOM 1323 C C . GLU A 1 163 ? 15.907 3.836 -18.191 1.00 72.38 163 GLU A C 1
ATOM 1325 O O . GLU A 1 163 ? 15.515 3.874 -17.027 1.00 72.38 163 GLU A O 1
ATOM 1330 N N . GLU A 1 164 ? 15.567 2.830 -19.006 1.00 74.12 164 GLU A N 1
ATOM 1331 C CA . GLU A 1 164 ? 14.699 1.716 -18.589 1.00 74.12 164 GLU A CA 1
ATOM 1332 C C . GLU A 1 164 ? 15.348 0.862 -17.493 1.00 74.12 164 GLU A C 1
ATOM 1334 O O . GLU A 1 164 ? 14.682 0.473 -16.533 1.00 74.12 164 GLU A O 1
ATOM 1339 N N . ALA A 1 165 ? 16.662 0.629 -17.584 1.00 78.19 165 ALA A N 1
ATOM 1340 C CA . ALA A 1 165 ? 17.403 -0.108 -16.564 1.00 78.19 165 ALA A CA 1
ATOM 1341 C C . ALA A 1 165 ? 17.463 0.660 -15.231 1.00 78.19 165 ALA A C 1
ATOM 1343 O O . ALA A 1 165 ? 17.366 0.050 -14.166 1.00 78.19 165 ALA A O 1
ATOM 1344 N N . GLU A 1 166 ? 17.585 1.991 -15.279 1.00 75.19 166 GLU A N 1
ATOM 1345 C CA . GLU A 1 166 ? 17.584 2.843 -14.082 1.00 75.19 166 GLU A CA 1
ATOM 1346 C C . GLU A 1 166 ? 16.222 2.819 -13.375 1.00 75.19 166 GLU A C 1
ATOM 1348 O O . GLU A 1 166 ? 16.163 2.604 -12.163 1.00 75.19 166 GLU A O 1
ATOM 1353 N N . VAL A 1 167 ? 15.122 2.961 -14.123 1.00 73.88 167 VAL A N 1
ATOM 1354 C CA . VAL A 1 167 ? 13.759 2.885 -13.567 1.00 73.88 167 VAL A CA 1
ATOM 1355 C C . VAL A 1 167 ? 13.484 1.504 -12.975 1.00 73.88 167 VAL A C 1
ATOM 1357 O O . VAL A 1 167 ? 12.974 1.408 -11.859 1.00 73.88 167 VAL A O 1
ATOM 1360 N N . ASN A 1 168 ? 13.862 0.429 -13.669 1.00 77.56 168 ASN A N 1
ATOM 1361 C CA . ASN A 1 168 ? 13.687 -0.922 -13.144 1.00 77.56 168 ASN A CA 1
ATOM 1362 C C . ASN A 1 168 ? 14.495 -1.171 -11.873 1.00 77.56 168 ASN A C 1
ATOM 1364 O O . ASN A 1 168 ? 13.999 -1.838 -10.968 1.00 77.56 168 ASN A O 1
ATOM 1368 N N . GLN A 1 169 ? 15.713 -0.634 -11.777 1.00 80.25 169 GLN A N 1
ATOM 1369 C CA . GLN A 1 169 ? 16.505 -0.768 -10.559 1.00 80.25 169 GLN A CA 1
ATOM 1370 C C . GLN A 1 169 ? 15.843 -0.039 -9.379 1.00 80.25 169 GLN A C 1
ATOM 1372 O O . GLN A 1 169 ? 15.757 -0.622 -8.305 1.00 80.25 169 GLN A O 1
ATOM 1377 N N . ILE A 1 170 ? 15.281 1.158 -9.588 1.00 78.25 170 ILE A N 1
ATOM 1378 C CA . ILE A 1 170 ? 14.500 1.868 -8.556 1.00 78.25 170 ILE A CA 1
ATOM 1379 C C . ILE A 1 170 ? 13.298 1.029 -8.103 1.00 78.25 170 ILE A C 1
ATOM 1381 O O . ILE A 1 170 ? 13.028 0.918 -6.910 1.00 78.25 170 ILE A O 1
ATOM 1385 N N . MET A 1 171 ? 12.577 0.419 -9.047 1.00 76.44 171 MET A N 1
ATOM 1386 C CA . MET A 1 171 ? 11.436 -0.441 -8.728 1.00 76.44 171 MET A CA 1
ATOM 1387 C C . MET A 1 171 ? 11.860 -1.664 -7.912 1.00 76.44 171 MET A C 1
ATOM 1389 O O . MET A 1 171 ? 11.214 -1.979 -6.917 1.00 76.44 171 MET A O 1
ATOM 1393 N N . ILE A 1 172 ? 12.949 -2.330 -8.308 1.00 84.31 172 ILE A N 1
ATOM 1394 C CA . ILE A 1 172 ? 13.531 -3.468 -7.583 1.00 84.31 172 ILE A CA 1
ATOM 1395 C C . ILE A 1 172 ? 13.859 -3.072 -6.143 1.00 84.31 172 ILE A C 1
ATOM 1397 O O . ILE A 1 172 ? 13.441 -3.778 -5.230 1.00 84.31 172 ILE A O 1
ATOM 1401 N N . ASP A 1 173 ? 14.524 -1.934 -5.943 1.00 81.19 173 ASP A N 1
ATOM 1402 C C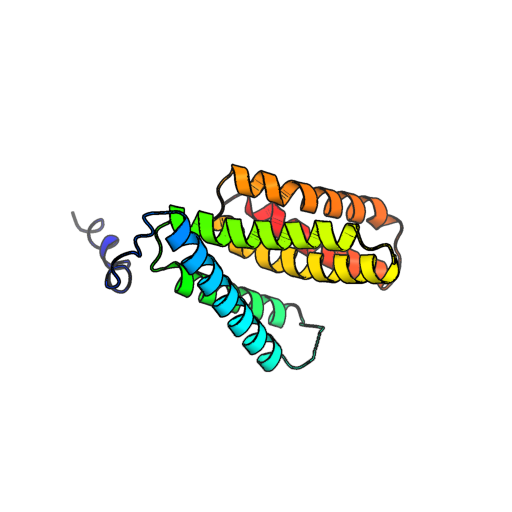A . ASP A 1 173 ? 14.892 -1.451 -4.610 1.00 81.19 173 ASP A CA 1
ATOM 1403 C C . ASP A 1 173 ? 13.636 -1.225 -3.738 1.00 81.19 173 ASP A C 1
ATOM 1405 O O . ASP A 1 173 ? 13.588 -1.655 -2.586 1.00 81.19 173 ASP A O 1
ATOM 1409 N N . LEU A 1 174 ? 12.567 -0.640 -4.298 1.00 78.50 174 LEU A N 1
ATOM 1410 C CA . LEU A 1 174 ? 11.289 -0.438 -3.593 1.00 78.50 174 LEU A CA 1
ATOM 1411 C C . LEU A 1 174 ? 10.576 -1.756 -3.238 1.00 78.50 174 LEU A C 1
ATOM 1413 O O . LEU A 1 174 ? 9.949 -1.863 -2.180 1.00 78.50 174 LEU A O 1
ATOM 1417 N N . PHE A 1 175 ? 10.647 -2.765 -4.108 1.00 84.25 175 PHE A N 1
ATOM 1418 C CA . PHE A 1 175 ? 10.130 -4.102 -3.804 1.00 84.25 175 PHE A CA 1
ATOM 1419 C C . PHE A 1 175 ? 10.931 -4.778 -2.693 1.00 84.25 175 PHE A C 1
ATOM 1421 O O . PHE A 1 175 ? 10.342 -5.369 -1.790 1.00 84.25 175 PHE A O 1
ATOM 1428 N N . GLU A 1 176 ? 12.257 -4.682 -2.734 1.00 83.75 176 GLU A N 1
ATOM 1429 C CA . GLU A 1 176 ? 13.127 -5.248 -1.703 1.00 83.75 176 GLU A CA 1
ATOM 1430 C C . GLU A 1 176 ? 12.844 -4.604 -0.341 1.00 83.75 176 GLU A C 1
ATOM 1432 O O . GLU A 1 176 ? 12.650 -5.322 0.636 1.00 83.75 176 GLU A O 1
ATOM 1437 N N . GLU A 1 177 ? 12.628 -3.286 -0.277 1.00 76.50 177 GLU A N 1
ATOM 1438 C CA . GLU A 1 177 ? 12.157 -2.615 0.944 1.00 76.50 177 GLU A CA 1
ATOM 1439 C C . GLU A 1 177 ? 10.803 -3.153 1.450 1.00 76.50 177 GLU A C 1
ATOM 1441 O O . GLU A 1 177 ? 10.557 -3.215 2.660 1.00 76.50 177 GLU A O 1
ATOM 1446 N N . CYS A 1 178 ? 9.910 -3.578 0.553 1.00 78.75 178 CYS A N 1
ATOM 1447 C CA . CYS A 1 178 ? 8.638 -4.193 0.932 1.00 78.75 178 CYS A CA 1
ATOM 1448 C C . CYS A 1 178 ? 8.803 -5.597 1.529 1.00 78.75 178 CYS A C 1
ATOM 1450 O O . CYS A 1 178 ? 8.004 -5.968 2.391 1.00 78.75 178 CYS A O 1
ATOM 1452 N N . PHE A 1 179 ? 9.800 -6.367 1.089 1.00 79.88 179 PHE A N 1
ATOM 1453 C CA . PHE A 1 179 ? 9.998 -7.761 1.503 1.00 79.88 179 PHE A CA 1
ATOM 1454 C C . PHE A 1 179 ? 11.014 -7.919 2.651 1.00 79.88 179 PHE A C 1
ATOM 1456 O O . PHE A 1 179 ? 10.842 -8.788 3.502 1.00 79.88 179 PHE A O 1
ATOM 1463 N N . ASP A 1 180 ? 12.018 -7.047 2.761 1.00 69.88 180 ASP A N 1
ATOM 1464 C CA . ASP A 1 180 ? 13.062 -7.115 3.800 1.00 69.88 180 ASP A CA 1
ATOM 1465 C C . ASP A 1 180 ? 12.558 -6.724 5.203 1.00 69.88 180 ASP A C 1
ATOM 1467 O O . ASP A 1 180 ? 13.168 -7.055 6.222 1.00 69.88 180 ASP A O 1
ATOM 1471 N N . ASN A 1 181 ? 11.395 -6.074 5.292 1.00 54.59 181 ASN A N 1
ATOM 1472 C CA . ASN A 1 181 ? 10.741 -5.749 6.563 1.00 54.59 181 ASN A CA 1
ATOM 1473 C C . ASN A 1 181 ? 10.160 -6.984 7.304 1.00 54.59 181 ASN A C 1
ATOM 1475 O O . ASN A 1 181 ? 9.548 -6.829 8.364 1.00 54.59 181 ASN A O 1
ATOM 1479 N N . GLU A 1 182 ? 10.354 -8.209 6.796 1.00 50.09 182 GLU A N 1
ATOM 1480 C CA . GLU A 1 182 ? 9.941 -9.457 7.457 1.00 50.09 182 GLU A CA 1
ATOM 1481 C C . GLU A 1 182 ? 10.851 -9.916 8.624 1.00 50.09 182 GLU A C 1
ATOM 1483 O O . GLU A 1 182 ? 10.454 -10.814 9.371 1.00 50.09 182 GLU A O 1
ATOM 1488 N N . GLU A 1 183 ? 12.021 -9.300 8.861 1.00 36.09 183 GLU A N 1
ATOM 1489 C CA . GLU A 1 183 ? 12.957 -9.717 9.935 1.00 36.09 183 GLU A CA 1
ATOM 1490 C C . GLU A 1 183 ? 12.850 -8.951 11.285 1.00 36.09 183 GLU A C 1
ATOM 1492 O O . GLU A 1 183 ? 13.701 -9.130 12.162 1.00 36.09 183 GLU A O 1
ATOM 1497 N N . GLY A 1 184 ? 11.815 -8.126 11.504 1.00 35.09 184 GLY A N 1
ATOM 1498 C CA . GLY A 1 184 ? 11.641 -7.296 12.721 1.00 35.09 184 GLY A CA 1
ATOM 1499 C C . GLY A 1 184 ? 10.703 -7.833 13.804 1.00 35.09 184 GLY A C 1
ATOM 1500 O O . GLY A 1 184 ? 9.485 -7.923 13.533 1.00 35.09 184 GLY A O 1
#

Sequence (184 aa):
MGEAKRRKKALGATYGNVPPVLVPGSRQFDEHLLKFDEAWAQQLAKWKESAGESTNLDQEQQQIFNEQIKSWMEGYLEPYRPNVQQQLLGGVMDAFYAELDSIRQNNNPDVESQGLFGWLMEILTLYPIFMPYLSSAQKQRYEGPLRDFYDMIIAEKDNMEGEEAEVNQIMIDLFEECFDNEEG

Foldseek 3Di:
DPPVVVVVVVVPDPQDPAAADDQPDDVSLVVVLVVVVVVVVVVVVVVPVVVDVPPDDDPVSLVVVLVVVLVVLCVVCSSHDLVSLQVSLLVVLVVLVVQLVVLVPDPDPVSSVVSVVVSLVVCLSCLLSSVVSHDPVSLVVNLVVLVVVLVVLVVCQVVDDDPSNVVSVVSNVSSCSNVVSPPD

Organism: NCBI:txid1764569

Nearest PDB structures (foldseek):
  3pja-assembly2_J-2  TM=4.466E-01  e=6.788E-01  Homo sapiens
  6o3w-assembly2_B  TM=3.622E-01  e=6.105E-01  Saccharomyces cerevisiae
  8rf0-assembly1_A  TM=2.859E-01  e=3.158E+00  Agrobacterium tumefaciens

Radius of gyration: 19.41 Å; Cα contacts (8 Å, |Δi|>4): 71; chains: 1; bounding box: 42×35×68 Å

Mean predicted aligned error: 11.15 Å

pLDDT: mean 75.07, std 14.38, range [35.09, 89.31]

Secondary structure (DSSP, 8-state):
--SHHHHTTSS-SSTTSSPPBP--SHHHHHHHHHHHHHHHHHHHHHHHHHH-S-S---HHHHHHHHHHHHHHHHHHHTTB-HHHHHHHHHHHHHHHHHHHHHHHT-S-HHHHHHHHHHHHHHHHHHHHHHGGGS-HHHHHHHHHHHHHHHHHHHHHGGG--THHHHHHHHHHHHHHHHHHGGG-